Protein AF-A0A7W1P172-F1 (afdb_monomer)

Structure (mmCIF, N/CA/C/O backbone):
data_AF-A0A7W1P172-F1
#
_entry.id   AF-A0A7W1P172-F1
#
loop_
_atom_site.group_PDB
_atom_site.id
_atom_site.type_symbol
_atom_site.label_atom_id
_atom_site.label_alt_id
_atom_site.label_comp_id
_atom_site.label_asym_id
_atom_site.label_entity_id
_atom_site.label_seq_id
_atom_site.pdbx_PDB_ins_code
_atom_site.Cartn_x
_atom_site.Cartn_y
_atom_site.Cartn_z
_atom_site.occupancy
_atom_site.B_iso_or_equiv
_atom_site.auth_seq_id
_atom_site.auth_comp_id
_atom_site.auth_asym_id
_atom_site.auth_atom_id
_atom_site.pdbx_PDB_model_num
ATOM 1 N N . MET A 1 1 ? 41.276 24.182 -70.350 1.00 52.88 1 MET A N 1
ATOM 2 C CA . MET A 1 1 ? 40.157 23.605 -69.568 1.00 52.88 1 MET A CA 1
ATOM 3 C C . MET A 1 1 ? 38.927 24.469 -69.802 1.00 52.88 1 MET A C 1
ATOM 5 O O . MET A 1 1 ? 38.962 25.640 -69.462 1.00 52.88 1 MET A O 1
ATOM 9 N N . GLU A 1 2 ? 37.896 23.950 -70.474 1.00 60.78 2 GLU A N 1
ATOM 10 C CA . GLU A 1 2 ? 36.78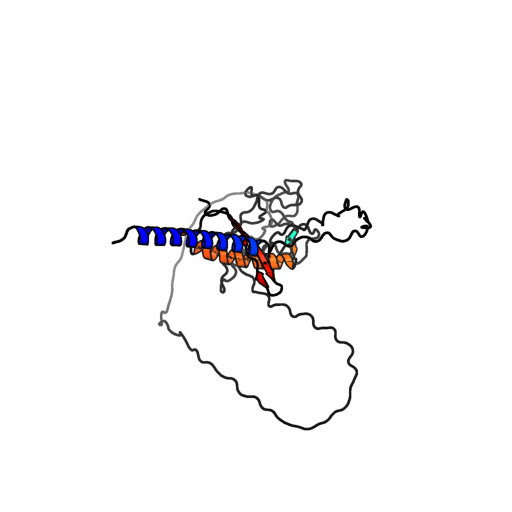3 24.777 -70.965 1.00 60.78 2 GLU A CA 1
ATOM 11 C C . GLU A 1 2 ? 35.739 25.100 -69.872 1.00 60.78 2 GLU A C 1
ATOM 13 O O . GLU A 1 2 ? 35.063 24.187 -69.379 1.00 60.78 2 GLU A O 1
ATOM 18 N N . PRO A 1 3 ? 35.530 26.386 -69.526 1.00 66.94 3 PRO A N 1
ATOM 19 C CA . PRO A 1 3 ? 34.621 26.809 -68.452 1.00 66.94 3 PRO A CA 1
ATOM 20 C C . PRO A 1 3 ? 33.146 26.477 -68.739 1.00 66.94 3 PRO A C 1
ATOM 22 O O . PRO A 1 3 ? 32.348 26.274 -67.822 1.00 66.94 3 PRO A O 1
ATOM 25 N N . ASN A 1 4 ? 32.773 26.338 -70.014 1.00 69.06 4 ASN A N 1
ATOM 26 C CA . ASN A 1 4 ? 31.403 26.028 -70.426 1.00 69.06 4 ASN A CA 1
ATOM 27 C C . ASN A 1 4 ? 30.972 24.599 -70.064 1.00 69.06 4 ASN A C 1
ATOM 29 O O . ASN A 1 4 ? 29.797 24.360 -69.781 1.00 69.06 4 ASN A O 1
ATOM 33 N N . ARG A 1 5 ? 31.908 23.641 -70.016 1.00 73.69 5 ARG A N 1
ATOM 34 C CA . ARG A 1 5 ? 31.600 22.248 -69.654 1.00 73.69 5 ARG A CA 1
ATOM 35 C C . ARG A 1 5 ? 31.329 22.104 -68.156 1.00 73.69 5 ARG A C 1
ATOM 37 O O . ARG A 1 5 ? 30.476 21.311 -67.771 1.00 73.69 5 ARG A O 1
ATOM 44 N N . GLN A 1 6 ? 32.011 22.889 -67.322 1.00 75.69 6 GLN A N 1
ATOM 45 C CA . GLN A 1 6 ? 31.779 22.914 -65.875 1.00 75.69 6 GLN A CA 1
ATOM 46 C C . GLN A 1 6 ? 30.463 23.611 -65.517 1.00 75.69 6 GLN A C 1
ATOM 48 O O . GLN A 1 6 ? 29.713 23.083 -64.703 1.00 75.69 6 GLN A O 1
ATOM 53 N N . ARG A 1 7 ? 30.117 24.715 -66.195 1.00 80.19 7 ARG A N 1
ATOM 54 C CA . ARG A 1 7 ? 28.815 25.385 -66.016 1.00 80.19 7 ARG A CA 1
ATOM 55 C C . ARG A 1 7 ? 27.640 24.474 -66.366 1.00 80.19 7 ARG A C 1
ATOM 57 O O . ARG A 1 7 ? 26.696 24.390 -65.592 1.00 80.19 7 ARG A O 1
ATOM 64 N N . LYS A 1 8 ? 27.725 23.725 -67.473 1.00 84.31 8 LYS A N 1
ATOM 65 C CA . LYS A 1 8 ? 26.701 22.732 -67.848 1.00 84.31 8 LYS A CA 1
ATOM 66 C C . LYS A 1 8 ? 26.571 21.619 -66.804 1.00 84.31 8 LYS A C 1
ATOM 68 O O . LYS A 1 8 ? 25.458 21.273 -66.436 1.00 84.31 8 LYS A O 1
ATOM 73 N N . LYS A 1 9 ? 27.688 21.090 -66.290 1.00 84.50 9 LYS A N 1
ATOM 74 C CA . LYS A 1 9 ? 27.677 20.068 -65.226 1.00 84.50 9 LYS A CA 1
ATOM 75 C C . LYS A 1 9 ? 27.075 20.588 -63.921 1.00 84.50 9 LYS A C 1
ATOM 77 O O . LYS A 1 9 ? 26.295 19.876 -63.303 1.00 84.50 9 LYS A O 1
ATOM 82 N N . LEU A 1 10 ? 27.402 21.821 -63.532 1.00 84.75 10 LEU A N 1
ATOM 83 C CA . LEU A 1 10 ? 26.834 22.459 -62.347 1.00 84.75 10 LEU A CA 1
ATOM 84 C C . LEU A 1 10 ? 25.324 22.670 -62.505 1.00 84.75 10 LEU A C 1
ATOM 86 O O . LEU A 1 10 ? 24.566 22.368 -61.592 1.00 84.75 10 LEU A O 1
ATOM 90 N N . TRP A 1 11 ? 24.879 23.108 -63.684 1.00 90.81 11 TRP A N 1
ATOM 91 C CA . TRP A 1 11 ? 23.457 23.292 -63.978 1.00 90.81 11 TRP A CA 1
ATOM 92 C C . TRP A 1 11 ? 22.686 21.964 -63.937 1.00 90.81 11 TRP A C 1
ATOM 94 O O . TRP A 1 11 ? 21.628 21.887 -63.321 1.00 90.81 11 TRP A O 1
ATOM 104 N N . TRP A 1 12 ? 23.258 20.890 -64.493 1.00 91.62 12 TRP A N 1
ATOM 105 C CA . TRP A 1 12 ? 22.703 19.535 -64.388 1.00 91.62 12 TRP A CA 1
ATOM 106 C C . TRP A 1 12 ? 22.669 19.008 -62.949 1.00 91.62 12 TRP A C 1
ATOM 108 O O . TRP A 1 12 ? 21.691 18.376 -62.562 1.00 91.62 12 TRP A O 1
ATOM 118 N N . ALA A 1 13 ? 23.697 19.286 -62.144 1.00 89.56 13 ALA A N 1
ATOM 119 C CA . ALA A 1 13 ? 23.727 18.891 -60.737 1.00 89.56 13 ALA A CA 1
ATOM 120 C C . ALA A 1 13 ? 22.651 19.619 -59.912 1.00 89.56 13 ALA A C 1
ATOM 122 O O . ALA A 1 13 ? 21.989 18.996 -59.085 1.00 89.56 13 ALA A O 1
ATOM 123 N N . ILE A 1 14 ? 22.429 20.912 -60.174 1.00 90.06 14 ILE A N 1
ATOM 124 C CA . ILE A 1 14 ? 21.356 21.690 -59.538 1.00 90.06 14 ILE A CA 1
ATOM 125 C C . ILE A 1 14 ? 19.986 21.137 -59.944 1.00 90.06 14 ILE A C 1
ATOM 127 O O . ILE A 1 14 ? 19.137 20.927 -59.082 1.00 90.06 14 ILE A O 1
ATOM 131 N N . LEU A 1 15 ? 19.786 20.839 -61.232 1.00 93.12 15 LEU A N 1
ATOM 132 C CA . LEU A 1 15 ? 18.526 20.287 -61.731 1.00 93.12 15 LEU A CA 1
ATOM 133 C C . LEU A 1 15 ? 18.224 18.906 -61.124 1.00 93.12 15 LEU A C 1
ATOM 135 O O . LEU A 1 15 ? 17.101 18.648 -60.698 1.00 93.12 15 LEU A O 1
ATOM 139 N N . ALA A 1 16 ? 19.238 18.040 -61.030 1.00 92.81 16 ALA A N 1
ATOM 140 C CA . ALA A 1 16 ? 19.116 16.722 -60.412 1.00 92.81 16 ALA A CA 1
ATOM 141 C C . ALA A 1 16 ? 18.825 16.813 -58.905 1.00 92.81 16 ALA A C 1
ATOM 143 O O . ALA A 1 16 ? 17.985 16.074 -58.396 1.00 92.81 16 ALA A O 1
ATOM 144 N N . SER A 1 17 ? 19.471 17.749 -58.200 1.00 93.50 17 SER A N 1
ATOM 145 C CA . SER A 1 17 ? 19.202 18.004 -56.781 1.00 93.50 17 SER A CA 1
ATOM 146 C C . SER A 1 17 ? 17.769 18.494 -56.557 1.00 93.50 17 SER A C 1
ATOM 148 O O . SER A 1 17 ? 17.075 17.979 -55.680 1.00 93.50 17 SER A O 1
ATOM 150 N N . LEU A 1 18 ? 17.286 19.428 -57.385 1.00 94.12 18 LEU A N 1
ATOM 151 C CA . LEU A 1 18 ? 15.916 19.938 -57.302 1.00 94.12 18 LEU A CA 1
ATOM 152 C C . LEU A 1 18 ? 14.886 18.828 -57.556 1.00 94.12 18 LEU A C 1
ATOM 154 O O . LEU A 1 18 ? 13.901 18.718 -56.827 1.00 94.12 18 LEU A O 1
ATOM 158 N N . PHE A 1 19 ? 15.141 17.970 -58.547 1.00 95.00 19 PHE A N 1
ATOM 159 C CA . PHE A 1 19 ? 14.291 16.819 -58.838 1.00 95.00 19 PHE A CA 1
ATOM 160 C C . PHE A 1 19 ? 14.240 15.830 -57.667 1.00 95.00 19 PHE A C 1
ATOM 162 O O . PHE A 1 19 ? 13.161 15.374 -57.297 1.00 95.00 19 PHE A O 1
ATOM 169 N N . LEU A 1 20 ? 15.383 15.544 -57.035 1.00 94.81 20 LEU A N 1
ATOM 170 C CA . LEU A 1 20 ? 15.440 14.656 -55.875 1.00 94.81 20 LEU A CA 1
ATOM 171 C C . LEU A 1 20 ? 14.646 15.216 -54.686 1.00 94.81 20 LEU A C 1
ATOM 173 O O . LEU A 1 20 ? 13.915 14.471 -54.040 1.00 94.81 20 LEU A O 1
ATOM 177 N N . HIS A 1 21 ? 14.729 16.524 -54.427 1.00 92.00 21 HIS A N 1
ATOM 178 C CA . HIS A 1 21 ? 13.947 17.160 -53.362 1.00 92.00 21 HIS A CA 1
ATOM 179 C C . HIS A 1 21 ? 12.441 17.107 -53.646 1.00 92.00 21 HIS A C 1
ATOM 181 O O . HIS A 1 21 ? 11.663 16.807 -52.742 1.00 92.00 21 HIS A O 1
ATOM 187 N N . LEU A 1 22 ? 12.025 17.336 -54.897 1.00 92.69 22 LEU A N 1
ATOM 188 C CA . LEU A 1 22 ? 10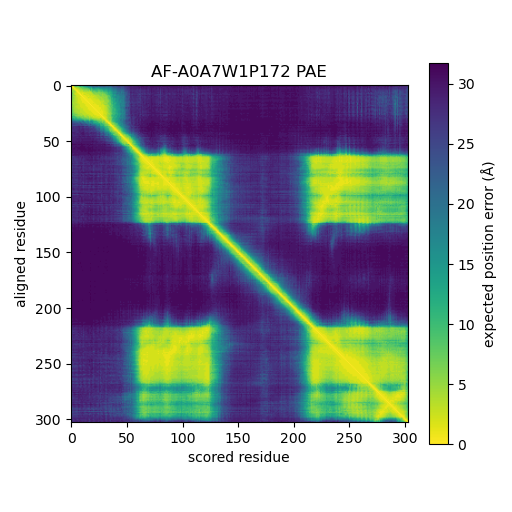.621 17.205 -55.298 1.00 92.69 22 LEU A CA 1
ATOM 189 C C . LEU A 1 22 ? 10.119 15.761 -55.177 1.00 92.69 22 LEU A C 1
ATOM 191 O O . LEU A 1 22 ? 8.996 15.550 -54.727 1.00 92.69 22 LEU A O 1
ATOM 195 N N . LEU A 1 23 ? 10.953 14.773 -55.511 1.00 92.31 23 LEU A N 1
ATOM 196 C CA . LEU A 1 23 ? 10.619 13.359 -55.352 1.00 92.31 23 LEU A CA 1
ATOM 197 C C . LEU A 1 23 ? 10.449 12.985 -53.872 1.00 92.31 23 LEU A C 1
ATOM 199 O O . LEU A 1 23 ? 9.476 12.327 -53.518 1.00 92.31 23 LEU A O 1
ATOM 203 N N . VAL A 1 24 ? 11.349 13.445 -52.997 1.00 88.88 24 VAL A N 1
ATOM 204 C CA . VAL A 1 24 ? 11.247 13.214 -51.546 1.00 88.88 24 VAL A CA 1
ATOM 205 C C . VAL A 1 24 ? 10.002 13.891 -50.969 1.00 88.88 24 VAL A C 1
ATOM 207 O O . VAL A 1 24 ? 9.268 13.259 -50.213 1.00 88.88 24 VAL A O 1
ATOM 210 N N . ALA A 1 25 ? 9.710 15.136 -51.359 1.00 86.19 25 ALA A N 1
ATOM 211 C CA . ALA A 1 25 ? 8.497 15.834 -50.937 1.00 86.19 25 ALA A CA 1
ATOM 212 C C . ALA A 1 25 ? 7.222 15.115 -51.413 1.00 86.19 25 ALA A C 1
ATOM 214 O O . ALA A 1 25 ? 6.284 14.945 -50.635 1.00 86.19 25 ALA A O 1
ATOM 215 N N . TYR A 1 26 ? 7.203 14.629 -52.657 1.00 87.38 26 TYR A N 1
ATOM 216 C CA . TYR A 1 26 ? 6.092 13.844 -53.193 1.00 87.38 26 TYR A CA 1
ATOM 217 C C . TYR A 1 26 ? 5.895 12.533 -52.424 1.00 87.38 26 TYR A C 1
ATOM 219 O O . TYR A 1 26 ? 4.771 12.220 -52.037 1.00 87.38 26 TYR A O 1
ATOM 227 N N . CYS A 1 27 ? 6.974 11.805 -52.124 1.00 84.06 27 CYS A N 1
ATOM 228 C CA . CYS A 1 27 ? 6.909 10.598 -51.302 1.00 84.06 27 CYS A CA 1
ATOM 229 C C . CYS A 1 27 ? 6.379 10.899 -49.891 1.00 84.06 27 CYS A C 1
ATOM 231 O O . CYS A 1 27 ? 5.532 10.164 -49.395 1.00 84.06 27 CYS A O 1
ATOM 233 N N . LEU A 1 28 ? 6.807 11.994 -49.255 1.00 81.12 28 LEU A N 1
ATOM 234 C CA . LEU A 1 28 ? 6.312 12.375 -47.927 1.00 81.12 28 LEU A CA 1
ATOM 235 C C . LEU A 1 28 ? 4.817 12.717 -47.925 1.00 81.12 28 LEU A C 1
ATOM 237 O O . LEU A 1 28 ? 4.135 12.388 -46.957 1.00 81.12 28 LEU A O 1
ATOM 241 N N . VAL A 1 29 ? 4.295 13.334 -48.989 1.00 77.50 29 VAL A N 1
ATOM 242 C CA . VAL A 1 29 ? 2.854 13.610 -49.131 1.00 77.50 29 VAL A CA 1
ATOM 243 C C . VAL A 1 29 ? 2.077 12.326 -49.432 1.00 77.50 29 VAL A C 1
ATOM 245 O O . VAL A 1 29 ? 1.080 12.054 -48.770 1.00 77.50 29 VAL A O 1
ATOM 248 N N . ALA A 1 30 ? 2.549 11.510 -50.377 1.00 74.31 30 ALA A N 1
ATOM 249 C CA . ALA A 1 30 ? 1.872 10.284 -50.800 1.00 74.31 30 ALA A CA 1
ATOM 250 C C . ALA A 1 30 ? 1.839 9.200 -49.706 1.00 74.31 30 ALA A C 1
ATOM 252 O O . ALA A 1 30 ? 0.866 8.455 -49.614 1.00 74.31 30 ALA A O 1
ATOM 253 N N . PHE A 1 31 ? 2.868 9.118 -48.855 1.00 63.53 31 PHE A N 1
ATOM 254 C CA . PHE A 1 31 ? 2.893 8.179 -47.729 1.00 63.53 31 PHE A CA 1
ATOM 255 C C . PHE A 1 31 ? 2.212 8.719 -46.457 1.00 63.53 31 PHE A C 1
ATOM 257 O O . PHE A 1 31 ? 1.807 7.911 -45.625 1.00 63.53 31 PHE A O 1
ATOM 264 N N . ASN A 1 32 ? 2.007 10.039 -46.308 1.00 58.31 32 ASN A N 1
ATOM 265 C CA . ASN A 1 32 ? 1.199 10.593 -45.205 1.00 58.31 32 ASN A CA 1
ATOM 266 C C . ASN A 1 32 ? -0.315 10.502 -45.451 1.00 58.31 32 ASN A C 1
ATOM 268 O O . ASN A 1 32 ? -1.081 10.438 -44.494 1.00 58.31 32 ASN A O 1
ATOM 272 N N . THR A 1 33 ? -0.776 10.470 -46.703 1.00 56.66 33 THR A N 1
ATOM 273 C CA . THR A 1 33 ? -2.212 10.327 -47.010 1.00 56.66 33 THR A CA 1
ATOM 274 C C . THR A 1 33 ? -2.721 8.888 -46.906 1.00 56.66 33 THR A C 1
ATOM 276 O O . THR A 1 33 ? -3.928 8.683 -46.829 1.00 56.66 33 THR A O 1
ATOM 279 N N . ALA A 1 34 ? -1.831 7.894 -46.834 1.00 56.12 34 ALA A N 1
ATOM 280 C CA . ALA A 1 34 ? -2.197 6.483 -46.683 1.00 56.12 34 ALA A CA 1
ATOM 281 C C . ALA A 1 34 ? -2.505 6.056 -45.229 1.00 56.12 34 ALA A C 1
ATOM 283 O O . ALA A 1 34 ? -2.932 4.924 -45.014 1.00 56.12 34 ALA A O 1
ATOM 284 N N . PHE A 1 35 ? -2.320 6.940 -44.236 1.00 54.62 35 PHE A N 1
ATOM 285 C CA . PHE A 1 35 ? -2.534 6.640 -42.808 1.00 54.62 35 PHE A CA 1
ATO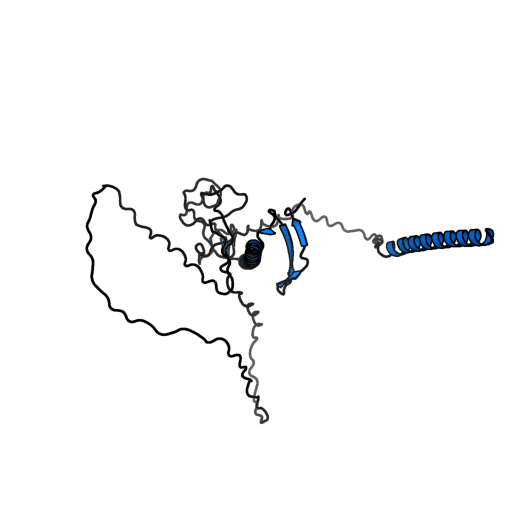M 286 C C . PHE A 1 35 ? -3.479 7.605 -42.076 1.00 54.62 35 PHE A C 1
ATOM 288 O O . PHE A 1 35 ? -3.555 7.576 -40.849 1.00 54.62 35 PHE A O 1
ATOM 295 N N . ILE A 1 36 ? -4.254 8.417 -42.800 1.00 55.38 36 ILE A N 1
ATOM 296 C CA . ILE A 1 36 ? -5.403 9.109 -42.205 1.00 55.38 36 ILE A CA 1
ATOM 297 C C . ILE A 1 36 ? -6.654 8.317 -42.594 1.00 55.38 36 ILE A C 1
ATOM 299 O O . ILE A 1 36 ? -7.016 8.328 -43.773 1.00 55.38 36 ILE A O 1
ATOM 303 N N . PRO A 1 37 ? -7.333 7.623 -41.662 1.00 53.50 37 PRO A N 1
ATOM 304 C CA . PRO A 1 37 ? -8.653 7.096 -41.955 1.00 53.50 37 PRO A CA 1
ATOM 305 C C . PRO A 1 37 ? -9.572 8.294 -42.203 1.00 53.50 37 PRO A C 1
ATOM 307 O O . PRO A 1 37 ? -9.933 9.029 -41.285 1.00 53.50 37 PRO A O 1
ATOM 310 N N . VAL A 1 38 ? -9.919 8.518 -43.469 1.00 53.25 38 VAL A N 1
ATOM 311 C CA . VAL A 1 38 ? -11.050 9.368 -43.830 1.00 53.25 38 VAL A CA 1
ATOM 312 C C . VAL A 1 38 ? -12.276 8.719 -43.198 1.00 53.25 38 VAL A C 1
ATOM 314 O O . VAL A 1 38 ? -12.690 7.633 -43.602 1.00 53.25 38 VAL A O 1
ATOM 317 N N . LEU A 1 39 ? -12.821 9.364 -42.167 1.00 52.47 39 LEU A N 1
ATOM 318 C CA . LEU A 1 39 ? -14.144 9.057 -41.640 1.00 52.47 39 LEU A CA 1
ATOM 319 C C . LEU A 1 39 ? -15.141 9.194 -42.793 1.00 52.47 39 LEU A C 1
ATOM 321 O O . LEU A 1 39 ? -15.390 10.292 -43.289 1.00 52.47 39 LEU A O 1
ATOM 325 N N . GLN A 1 40 ? -15.670 8.062 -43.246 1.00 55.69 40 GLN A N 1
ATOM 326 C CA . GLN A 1 40 ? -16.829 8.030 -44.126 1.00 55.69 40 GLN A CA 1
ATOM 327 C C . GLN A 1 40 ? -18.008 8.672 -43.375 1.00 55.69 40 GLN A C 1
ATOM 329 O O . GLN A 1 40 ? -18.207 8.346 -42.200 1.00 55.69 40 GLN A O 1
ATOM 334 N N . PRO A 1 41 ? -18.784 9.578 -43.994 1.00 53.91 41 PRO A N 1
ATOM 335 C CA . PRO A 1 41 ? -20.035 10.017 -43.397 1.00 53.91 41 PRO A CA 1
ATOM 336 C C . PRO A 1 41 ? -20.964 8.801 -43.316 1.00 53.91 41 PRO A C 1
ATOM 338 O O . PRO A 1 41 ? -21.242 8.157 -44.327 1.00 53.91 41 PRO A O 1
ATOM 341 N N . ALA A 1 42 ? -21.360 8.446 -42.095 1.00 54.66 42 ALA A N 1
ATOM 342 C CA . ALA A 1 42 ? -22.313 7.379 -41.840 1.00 54.66 42 ALA A CA 1
ATOM 343 C C . ALA A 1 42 ? -23.673 7.752 -42.445 1.00 54.66 42 ALA A C 1
ATOM 345 O O . ALA A 1 42 ? -24.115 8.891 -42.305 1.00 54.66 42 ALA A O 1
ATOM 346 N N . ASP A 1 43 ? -24.308 6.785 -43.108 1.00 53.09 43 ASP A N 1
ATOM 347 C CA . ASP A 1 43 ? -25.682 6.872 -43.596 1.00 53.09 43 ASP A CA 1
ATOM 348 C C . ASP A 1 43 ? -26.628 7.417 -42.512 1.00 53.09 43 ASP A C 1
ATOM 350 O O . ASP A 1 43 ? -26.677 6.897 -41.391 1.00 53.09 43 ASP A O 1
ATOM 354 N N . ASP A 1 44 ? -27.409 8.437 -42.879 1.00 54.94 44 ASP A N 1
ATOM 355 C CA . ASP A 1 44 ? -28.513 9.002 -42.099 1.00 54.94 44 ASP A CA 1
ATOM 356 C C . ASP A 1 44 ? -29.626 7.953 -41.911 1.00 54.94 44 ASP A C 1
ATOM 358 O O . ASP A 1 44 ? -30.650 7.938 -42.594 1.00 54.94 44 ASP A O 1
ATOM 362 N N . SER A 1 45 ? -29.441 7.052 -40.952 1.00 60.66 45 SER A N 1
ATOM 363 C CA . SER A 1 45 ? -30.556 6.356 -40.310 1.00 60.66 45 SER A CA 1
ATOM 364 C C . SER A 1 45 ? -31.022 7.233 -39.149 1.00 60.66 45 SER A C 1
ATOM 366 O O . SER A 1 45 ? -30.177 7.588 -38.324 1.00 60.66 45 SER A O 1
ATOM 368 N N . PRO A 1 46 ? -32.315 7.604 -39.028 1.00 50.03 46 PRO A N 1
ATOM 369 C CA . PRO A 1 46 ? -32.758 8.407 -37.898 1.00 50.03 46 PRO A CA 1
ATOM 370 C C . PRO A 1 46 ? -32.495 7.624 -36.612 1.00 50.03 46 PRO A C 1
ATOM 372 O O . PRO A 1 46 ? -33.163 6.634 -36.305 1.00 50.03 46 PRO A O 1
ATOM 375 N N . VAL A 1 47 ? -31.474 8.072 -35.883 1.00 58.72 47 VAL A N 1
ATOM 376 C CA . VAL A 1 47 ? -31.126 7.590 -34.555 1.00 58.72 47 VAL A CA 1
ATOM 377 C C . VAL A 1 47 ? -32.362 7.799 -33.694 1.00 58.72 47 VAL A C 1
ATOM 379 O O . VAL A 1 47 ? -32.728 8.931 -33.374 1.00 58.72 47 VAL A O 1
ATOM 382 N N . GLN A 1 48 ? -33.027 6.704 -33.327 1.00 51.81 48 GLN A N 1
ATOM 383 C CA . GLN A 1 48 ? -33.969 6.724 -32.221 1.00 51.81 48 GLN A CA 1
ATOM 384 C C . GLN A 1 48 ? -33.155 7.053 -30.971 1.00 51.81 48 GLN A C 1
ATOM 386 O O . GLN A 1 48 ? -32.550 6.181 -30.348 1.00 51.81 48 GLN A O 1
ATOM 391 N N . LEU A 1 49 ? -33.098 8.345 -30.649 1.00 51.62 49 LEU A N 1
ATOM 392 C CA . LEU A 1 49 ? -32.595 8.866 -29.391 1.00 51.62 49 LEU A CA 1
ATOM 393 C C . LEU A 1 49 ? -33.522 8.361 -28.288 1.00 51.62 49 LEU A C 1
ATOM 395 O O . LEU A 1 49 ? -34.458 9.034 -27.863 1.00 51.62 49 LEU A O 1
ATOM 399 N N . THR A 1 50 ? -33.252 7.148 -27.818 1.00 52.16 50 THR A N 1
ATOM 400 C CA . THR A 1 50 ? -33.662 6.765 -26.475 1.00 52.16 50 THR A CA 1
ATOM 401 C C . THR A 1 50 ? -32.801 7.608 -25.549 1.00 52.16 50 THR A C 1
ATOM 403 O O . THR A 1 50 ? -31.635 7.296 -25.316 1.00 52.16 50 THR A O 1
ATOM 406 N N . MET A 1 51 ? -33.350 8.732 -25.090 1.00 46.47 51 MET A N 1
ATOM 407 C CA . MET A 1 51 ? -32.777 9.506 -23.997 1.00 46.47 51 MET A CA 1
ATOM 408 C C . MET A 1 51 ? -32.859 8.635 -22.746 1.00 46.47 51 MET A C 1
ATOM 410 O O . MET A 1 51 ? -33.825 8.685 -21.991 1.00 46.47 51 MET A O 1
ATOM 414 N N . VAL A 1 52 ? -31.860 7.773 -22.568 1.00 54.56 52 VAL A N 1
ATOM 415 C CA . VAL A 1 52 ? -31.566 7.214 -21.259 1.00 54.56 52 VAL A CA 1
ATOM 416 C C . VAL A 1 52 ? -31.083 8.396 -20.442 1.00 54.56 52 VAL A C 1
ATOM 418 O O . VAL A 1 52 ? -30.027 8.965 -20.715 1.00 54.56 52 VAL A O 1
ATOM 421 N N . ASP A 1 53 ? -31.909 8.811 -19.493 1.00 46.41 53 ASP A N 1
ATOM 422 C CA . ASP A 1 53 ? -31.526 9.788 -18.497 1.00 46.41 53 ASP A CA 1
ATOM 423 C C . ASP A 1 53 ? -30.362 9.211 -17.673 1.00 46.41 53 ASP A C 1
ATOM 425 O O . ASP A 1 53 ? -30.538 8.404 -16.763 1.00 46.41 53 ASP A O 1
ATOM 429 N N . LEU A 1 54 ? -29.138 9.579 -18.056 1.00 49.22 54 LEU A N 1
ATOM 430 C CA . LEU A 1 54 ? -27.899 9.201 -17.375 1.00 49.22 54 LEU A CA 1
ATOM 431 C C . LEU A 1 54 ? -27.690 9.993 -16.070 1.00 49.22 54 LEU A C 1
ATOM 433 O O . LEU A 1 54 ? -26.658 9.816 -15.416 1.00 49.22 54 LEU A O 1
ATOM 437 N N . SER A 1 55 ? -28.638 10.852 -15.664 1.00 47.00 55 SER A N 1
ATOM 438 C CA . SER A 1 55 ? -28.529 11.648 -14.431 1.00 47.00 55 SER A CA 1
ATOM 439 C C . SER A 1 55 ? -28.572 10.812 -13.148 1.00 47.00 55 SER A C 1
ATOM 441 O O . SER A 1 55 ? -28.207 11.304 -12.082 1.00 47.00 55 SER A O 1
ATOM 443 N N . ALA A 1 56 ? -28.891 9.522 -13.252 1.00 52.91 56 ALA A N 1
ATOM 444 C CA . ALA A 1 56 ? -28.674 8.549 -12.195 1.00 52.91 56 ALA A CA 1
ATOM 445 C C . ALA A 1 56 ? -27.699 7.462 -12.658 1.00 52.91 56 ALA A C 1
ATOM 447 O O . ALA A 1 56 ? -28.035 6.282 -12.681 1.00 52.91 56 ALA A O 1
ATOM 448 N N . THR A 1 57 ? -26.461 7.829 -13.004 1.00 51.12 57 THR A N 1
ATOM 449 C CA . THR A 1 57 ? -25.383 6.850 -12.822 1.00 51.12 57 THR A CA 1
ATOM 450 C C . THR A 1 57 ? -25.282 6.658 -11.307 1.00 51.12 57 THR A C 1
ATOM 452 O O . THR A 1 57 ? -24.908 7.620 -10.632 1.00 51.12 57 THR A O 1
ATOM 455 N N . PRO A 1 58 ? -25.657 5.502 -10.720 1.00 50.31 58 PRO A N 1
ATOM 456 C CA . PRO A 1 58 ? -25.355 5.278 -9.317 1.00 50.31 58 PRO A CA 1
ATOM 457 C C . PRO A 1 58 ? -23.843 5.424 -9.194 1.00 50.31 58 PRO A C 1
ATOM 459 O O . PRO A 1 58 ? -23.103 4.711 -9.877 1.00 50.31 58 PRO A O 1
ATOM 462 N N . THR A 1 59 ? -23.380 6.390 -8.394 1.00 48.47 59 THR A N 1
ATOM 463 C CA . THR A 1 59 ? -21.969 6.496 -8.024 1.00 48.47 59 THR A CA 1
ATOM 464 C C . THR A 1 59 ? -21.516 5.080 -7.683 1.00 48.47 59 THR A C 1
ATOM 466 O O . THR A 1 59 ? -22.129 4.481 -6.791 1.00 48.47 59 THR A O 1
ATOM 469 N N . PRO A 1 60 ? -20.545 4.485 -8.409 1.00 53.50 60 PRO A N 1
ATOM 470 C CA . PRO A 1 60 ? -20.092 3.146 -8.076 1.00 53.50 60 PRO A CA 1
ATOM 471 C C . PRO A 1 60 ? -19.742 3.160 -6.587 1.00 53.50 60 PRO A C 1
ATOM 473 O O . PRO A 1 60 ? -19.096 4.121 -6.148 1.00 53.50 60 PRO A O 1
ATOM 476 N N . PRO A 1 61 ? -20.220 2.179 -5.797 1.00 57.31 61 PRO A N 1
ATOM 477 C CA . PRO A 1 61 ? -20.019 2.193 -4.357 1.00 57.31 61 PRO A CA 1
ATOM 478 C C . PRO A 1 61 ? -18.535 2.421 -4.090 1.00 57.31 61 PRO A C 1
ATOM 480 O O . PRO A 1 61 ? -17.689 1.782 -4.728 1.00 57.31 61 PRO A O 1
ATOM 483 N N . ALA A 1 62 ? -18.229 3.391 -3.222 1.00 65.31 62 ALA A N 1
ATOM 484 C CA . ALA A 1 62 ? -16.859 3.738 -2.883 1.00 65.31 62 ALA A CA 1
ATOM 485 C C . ALA A 1 62 ? -16.133 2.446 -2.500 1.00 65.31 62 ALA A C 1
ATOM 487 O O . ALA A 1 62 ? -16.503 1.782 -1.531 1.00 65.31 62 ALA A O 1
ATOM 488 N N . ARG A 1 63 ? -15.159 2.036 -3.323 1.00 74.19 63 ARG A N 1
ATOM 489 C CA . ARG A 1 63 ? -14.423 0.798 -3.070 1.00 74.19 63 ARG A CA 1
ATOM 490 C C . ARG A 1 63 ? -13.700 0.963 -1.734 1.00 74.19 63 ARG A C 1
ATOM 492 O O . ARG A 1 63 ? -13.073 2.013 -1.546 1.00 74.19 63 ARG A O 1
ATOM 499 N N . PRO A 1 64 ? -13.772 -0.025 -0.828 1.00 82.56 64 PRO A N 1
ATOM 500 C CA . PRO A 1 64 ? -13.089 0.088 0.444 1.00 82.56 64 PRO A CA 1
ATOM 501 C C . PRO A 1 64 ? -11.598 0.304 0.189 1.00 82.56 64 PRO A C 1
ATOM 503 O O . PRO A 1 64 ? -11.001 -0.276 -0.726 1.00 82.56 64 PRO A O 1
ATOM 506 N N . ARG A 1 65 ? -10.993 1.197 0.970 1.00 90.12 65 ARG A N 1
ATOM 507 C CA . ARG A 1 65 ? -9.561 1.465 0.857 1.00 90.12 65 ARG A CA 1
ATOM 508 C C . ARG A 1 65 ? -8.797 0.217 1.299 1.00 90.12 65 ARG A C 1
ATOM 510 O O . ARG A 1 65 ? -9.182 -0.435 2.267 1.00 90.12 65 ARG A O 1
ATOM 517 N N . TYR A 1 66 ? -7.710 -0.091 0.597 1.00 92.75 66 TYR A N 1
ATOM 518 C CA . TYR A 1 66 ? -6.790 -1.135 1.031 1.00 92.75 66 TYR A CA 1
ATOM 519 C C . TYR A 1 66 ? -5.930 -0.640 2.195 1.00 92.75 66 TYR A C 1
ATOM 521 O O . TYR A 1 66 ? -5.325 0.429 2.085 1.00 92.75 66 TYR A O 1
ATOM 529 N N . LEU A 1 67 ? -5.847 -1.428 3.262 1.00 92.62 67 LEU A N 1
ATOM 530 C CA . LEU A 1 67 ? -4.890 -1.244 4.345 1.00 92.62 67 LEU A CA 1
ATOM 531 C C . LEU A 1 67 ? -4.270 -2.598 4.685 1.00 92.62 67 LEU A C 1
ATOM 533 O O . LEU A 1 67 ? -4.983 -3.587 4.780 1.00 92.62 67 LEU A O 1
ATOM 537 N N . GLU A 1 68 ? -2.950 -2.652 4.839 1.00 92.94 68 GLU A N 1
ATOM 538 C CA . GLU A 1 68 ? -2.269 -3.890 5.217 1.00 92.94 68 GLU A CA 1
ATOM 539 C C . GLU A 1 68 ? -2.473 -4.186 6.707 1.00 92.94 68 GLU A C 1
ATOM 541 O O . GLU A 1 68 ? -2.272 -3.314 7.554 1.00 92.94 68 GLU A O 1
ATOM 546 N N . THR A 1 69 ? -2.820 -5.433 7.015 1.00 93.38 69 THR A N 1
ATOM 547 C CA . THR A 1 69 ? -2.881 -5.957 8.381 1.00 93.38 69 THR A CA 1
ATOM 548 C C . THR A 1 69 ? -1.616 -6.763 8.657 1.00 93.38 69 THR A C 1
ATOM 550 O O . THR A 1 69 ? -1.353 -7.760 7.976 1.00 93.38 69 THR A O 1
ATOM 553 N N . ASP A 1 70 ? -0.837 -6.344 9.658 1.00 90.62 70 ASP A N 1
ATOM 554 C CA . ASP A 1 70 ? 0.307 -7.119 10.143 1.00 90.62 70 ASP A CA 1
ATOM 555 C C . ASP A 1 70 ? -0.151 -8.411 10.832 1.00 90.62 70 ASP A C 1
ATOM 557 O O . ASP A 1 70 ? -1.178 -8.445 11.512 1.00 90.62 70 ASP A O 1
ATOM 561 N N . SER A 1 71 ? 0.662 -9.459 10.698 1.00 88.62 71 SER A N 1
ATOM 562 C CA . SER A 1 71 ? 0.434 -10.780 11.297 1.00 88.62 71 SER A CA 1
ATOM 563 C C . SER A 1 71 ? 0.132 -10.754 12.803 1.00 88.62 71 SER A C 1
ATOM 565 O O . SER A 1 71 ? -0.663 -11.554 13.282 1.00 88.62 71 SER A O 1
ATOM 567 N N . SER A 1 72 ? 0.714 -9.818 13.560 1.00 89.44 72 SER A N 1
ATOM 568 C CA . SER A 1 72 ? 0.489 -9.678 15.006 1.00 89.44 72 SER A CA 1
ATOM 569 C C . SER A 1 72 ? -0.892 -9.121 15.369 1.00 89.44 72 SER A C 1
ATOM 571 O O . SER A 1 72 ? -1.309 -9.215 16.523 1.00 89.44 72 SER A O 1
ATOM 573 N N . LYS A 1 73 ? -1.599 -8.535 14.398 1.00 93.00 73 LYS A N 1
ATOM 574 C CA . LYS A 1 73 ? -2.934 -7.936 14.541 1.00 93.00 73 LYS A CA 1
ATOM 575 C C . LYS A 1 73 ? -3.999 -8.723 13.776 1.00 93.00 73 LYS A C 1
ATOM 577 O O . LYS A 1 73 ? -5.154 -8.296 13.718 1.00 93.00 73 LYS A O 1
ATOM 582 N N . GLU A 1 74 ? -3.608 -9.841 13.168 1.00 94.31 74 GLU A N 1
ATOM 583 C CA . GLU A 1 74 ? -4.524 -10.729 12.477 1.00 94.31 74 GLU A CA 1
ATOM 584 C C . GLU A 1 74 ? -5.477 -11.388 13.474 1.00 94.31 74 GLU A C 1
ATOM 586 O O . GLU A 1 74 ? -5.112 -11.806 14.573 1.00 94.31 74 GLU A O 1
ATOM 591 N N . THR A 1 75 ? -6.733 -11.474 13.066 1.00 94.38 75 THR A N 1
ATOM 592 C CA . THR A 1 75 ? -7.811 -12.090 13.832 1.00 94.38 75 THR A CA 1
ATOM 593 C C . THR A 1 75 ? -8.407 -13.227 13.017 1.00 94.38 75 THR A C 1
ATOM 595 O O . THR A 1 75 ? -8.519 -13.141 11.797 1.00 94.38 75 THR A O 1
ATOM 598 N N . ALA A 1 76 ? -8.784 -14.322 13.677 1.00 93.56 76 ALA A N 1
ATOM 599 C CA . ALA A 1 76 ? -9.423 -15.440 12.984 1.00 93.56 76 ALA A CA 1
ATOM 600 C C . ALA A 1 76 ? -10.821 -15.052 12.469 1.00 93.56 76 ALA A C 1
ATOM 602 O O . ALA A 1 76 ? -11.229 -15.444 11.374 1.00 93.56 76 ALA A O 1
ATOM 603 N N . GLU A 1 77 ? -11.544 -14.254 13.253 1.00 93.50 77 GLU A N 1
ATOM 604 C CA . GLU A 1 77 ? -12.887 -13.792 12.924 1.00 93.50 77 GLU A CA 1
ATOM 605 C C . GLU A 1 77 ? -12.842 -12.523 12.060 1.00 93.50 77 GLU A C 1
ATOM 607 O O . GLU A 1 77 ? -12.040 -11.627 12.324 1.00 93.50 77 GLU A O 1
ATOM 612 N N . PRO A 1 78 ? -13.695 -12.408 11.028 1.00 93.00 78 PRO A N 1
ATOM 613 C CA . PRO A 1 78 ? -13.816 -11.172 10.269 1.00 93.00 78 PRO A CA 1
ATOM 614 C C . PRO A 1 78 ? -14.480 -10.072 11.114 1.00 93.00 78 PRO A C 1
ATOM 616 O O . PRO A 1 78 ? -15.365 -10.369 11.925 1.00 93.00 78 PRO A O 1
ATOM 619 N N . PRO A 1 79 ? -14.130 -8.792 10.895 1.00 94.06 79 PRO A N 1
ATOM 620 C CA . PRO A 1 79 ? -14.785 -7.692 11.586 1.00 94.06 79 PRO A CA 1
ATOM 621 C C . PRO A 1 79 ? -16.258 -7.586 11.181 1.00 94.06 79 PRO A C 1
ATOM 623 O O . PRO A 1 79 ? -16.663 -7.942 10.068 1.00 94.06 79 PRO A O 1
ATOM 626 N N . LYS A 1 80 ? -17.073 -7.063 12.101 1.00 90.75 80 LYS A N 1
ATOM 627 C CA . LYS A 1 80 ? -18.506 -6.832 11.862 1.00 90.75 80 LYS A CA 1
ATOM 628 C C . LYS A 1 80 ? -18.724 -5.745 10.813 1.00 90.75 80 LYS A C 1
ATOM 630 O O . LYS A 1 80 ? -19.613 -5.867 9.972 1.00 90.75 80 LYS A O 1
ATOM 635 N N . GLU A 1 81 ? -17.895 -4.709 10.857 1.00 87.00 81 GLU A N 1
ATOM 636 C CA . GLU A 1 81 ? -17.889 -3.617 9.892 1.00 87.00 81 GLU A CA 1
ATOM 637 C C . GLU A 1 81 ? -16.799 -3.852 8.841 1.00 87.00 81 GLU A C 1
ATOM 639 O O . GLU A 1 81 ? -15.697 -4.297 9.147 1.00 87.00 81 GLU A O 1
ATOM 644 N N . LYS A 1 82 ? -17.109 -3.583 7.569 1.00 88.75 82 LYS A N 1
ATOM 645 C CA . LYS A 1 82 ? -16.193 -3.810 6.437 1.00 88.75 82 LYS A CA 1
ATOM 646 C C . LYS A 1 82 ? -15.646 -2.487 5.916 1.00 88.75 82 LYS A C 1
ATOM 648 O O . LYS A 1 82 ? -15.866 -2.128 4.761 1.00 88.75 82 LYS A O 1
ATOM 653 N N . THR A 1 83 ? -14.978 -1.749 6.794 1.00 88.75 83 THR A N 1
ATOM 654 C CA . THR A 1 83 ? -14.487 -0.397 6.499 1.00 88.75 83 THR A CA 1
ATOM 655 C C . THR A 1 83 ? -13.289 -0.426 5.546 1.00 88.75 83 THR A C 1
ATOM 657 O O . THR A 1 83 ? -13.208 0.394 4.629 1.00 88.75 83 THR A O 1
ATOM 660 N N . PHE A 1 84 ? -12.388 -1.400 5.716 1.00 93.38 84 PHE A N 1
ATOM 661 C CA . PHE A 1 84 ? -11.182 -1.558 4.899 1.00 93.38 84 PHE A CA 1
ATOM 662 C C . PHE A 1 84 ? -11.065 -2.958 4.291 1.00 93.38 84 PHE A C 1
ATOM 664 O O . PHE A 1 84 ? -11.498 -3.950 4.875 1.00 93.38 84 PHE A O 1
ATOM 671 N N . GLU A 1 85 ? -10.434 -3.045 3.120 1.00 94.62 85 GLU A N 1
ATOM 672 C CA . GLU A 1 85 ? -9.965 -4.313 2.549 1.00 94.62 85 GLU A CA 1
ATOM 673 C C . GLU A 1 85 ? -8.510 -4.555 2.954 1.00 94.62 85 GLU A C 1
ATOM 675 O O . GLU A 1 85 ? -7.701 -3.631 2.922 1.00 94.62 85 GLU A O 1
ATOM 680 N N . SER A 1 86 ? -8.150 -5.800 3.260 1.00 95.19 86 SER A N 1
ATOM 681 C CA . SER A 1 86 ? -6.793 -6.167 3.677 1.00 95.19 86 SER A CA 1
ATOM 682 C C . SER A 1 86 ? -6.384 -7.563 3.189 1.00 95.19 86 SER A C 1
ATOM 684 O O . SER A 1 86 ? -7.172 -8.304 2.590 1.00 95.19 86 SER A O 1
ATOM 686 N N . ASN A 1 87 ? -5.116 -7.912 3.406 1.00 95.12 87 ASN A N 1
ATOM 687 C CA . ASN A 1 87 ? -4.566 -9.260 3.269 1.00 95.12 87 ASN A CA 1
ATOM 688 C C . ASN A 1 87 ? -5.083 -10.231 4.343 1.00 95.12 87 ASN A C 1
ATOM 690 O O . ASN A 1 87 ? -5.224 -11.422 4.055 1.00 95.12 87 ASN A O 1
ATOM 694 N N . ALA A 1 88 ? -5.386 -9.726 5.538 1.00 95.25 88 ALA A N 1
ATOM 695 C CA . ALA A 1 88 ? -5.825 -10.501 6.693 1.00 95.25 88 ALA A CA 1
ATOM 696 C C . ALA A 1 88 ? -6.964 -9.782 7.431 1.00 95.25 88 ALA A C 1
ATOM 698 O O . ALA A 1 88 ? -7.166 -8.583 7.251 1.00 95.25 88 ALA A O 1
ATOM 699 N N . ASN A 1 89 ? -7.734 -10.522 8.231 1.00 96.94 89 ASN A N 1
ATOM 700 C CA . ASN A 1 89 ? -8.801 -9.925 9.029 1.00 96.94 89 ASN A CA 1
ATOM 701 C C . ASN A 1 89 ? -8.185 -9.193 10.224 1.00 96.94 89 ASN A C 1
ATOM 703 O O . ASN A 1 89 ? -7.303 -9.737 10.887 1.00 96.94 89 ASN A O 1
ATOM 707 N N . SER A 1 90 ? -8.695 -8.015 10.558 1.00 96.00 90 SER A N 1
ATOM 708 C CA . SER A 1 90 ? -8.397 -7.339 11.823 1.00 96.00 90 SER A CA 1
ATOM 709 C C . SER A 1 90 ? -9.639 -6.684 12.395 1.00 96.00 90 SER A C 1
ATOM 711 O O . SER A 1 90 ? -10.519 -6.247 11.653 1.00 96.00 90 SER A O 1
ATOM 713 N N . ILE A 1 91 ? -9.668 -6.593 13.721 1.00 95.69 91 ILE A N 1
ATOM 714 C CA . ILE A 1 91 ? -10.709 -5.905 14.480 1.00 95.69 91 ILE A CA 1
ATOM 715 C C . ILE A 1 91 ? -10.155 -4.564 14.953 1.00 95.69 91 ILE A C 1
ATOM 717 O O . ILE A 1 91 ? -9.015 -4.489 15.418 1.00 95.69 91 ILE A O 1
ATOM 721 N N . ALA A 1 92 ? -10.965 -3.512 14.862 1.00 94.62 92 ALA A N 1
ATOM 722 C CA . ALA A 1 92 ? -10.573 -2.188 15.307 1.00 94.62 92 ALA A CA 1
ATOM 723 C C . ALA A 1 92 ? -10.281 -2.152 16.815 1.00 94.62 92 ALA A C 1
ATOM 725 O O . ALA A 1 92 ? -11.075 -2.591 17.658 1.00 94.62 92 ALA A O 1
ATOM 726 N N . ALA A 1 93 ? -9.133 -1.579 17.158 1.00 95.44 93 ALA A N 1
ATOM 727 C CA . ALA A 1 93 ? -8.708 -1.368 18.532 1.00 95.44 93 ALA A CA 1
ATOM 728 C C . ALA A 1 93 ? -7.727 -0.200 18.603 1.00 95.44 93 ALA A C 1
ATOM 730 O O . ALA A 1 93 ? -7.033 0.102 17.635 1.00 95.44 93 ALA A O 1
ATOM 731 N N . SER A 1 94 ? -7.667 0.459 19.755 1.00 95.88 94 SER A N 1
ATOM 732 C CA . SER A 1 94 ? -6.780 1.588 20.004 1.00 95.88 94 SER A CA 1
ATOM 733 C C . SER A 1 94 ? -5.937 1.367 21.259 1.00 95.88 94 SER A C 1
ATOM 735 O O . SER A 1 94 ? -6.412 0.859 22.282 1.00 95.88 94 SER A O 1
ATOM 737 N N . LYS A 1 95 ? -4.667 1.789 21.191 1.00 93.75 95 LYS A N 1
ATOM 738 C CA . LYS A 1 95 ? -3.767 1.811 22.353 1.00 93.75 95 LYS A CA 1
ATOM 739 C C . LYS A 1 95 ? -4.158 2.911 23.342 1.00 93.75 95 LYS A C 1
ATOM 741 O O . LYS A 1 95 ? -4.006 2.734 24.550 1.00 93.75 95 LYS A O 1
ATOM 746 N N . VAL A 1 96 ? -4.678 4.034 22.849 1.00 94.38 96 VAL A N 1
ATOM 747 C CA . VAL A 1 96 ? -4.981 5.247 23.626 1.00 94.38 96 VAL A CA 1
ATOM 748 C C . VAL A 1 96 ? -6.499 5.468 23.725 1.00 94.38 96 VAL A C 1
ATOM 750 O O . VAL A 1 96 ? -7.267 4.778 23.060 1.00 94.38 96 VAL A O 1
ATOM 753 N N . PRO A 1 97 ? -6.992 6.353 24.609 1.00 95.31 97 PRO A N 1
ATOM 754 C CA . PRO A 1 97 ? -8.411 6.689 24.621 1.00 95.31 97 PRO A CA 1
ATOM 755 C C . PRO A 1 97 ? -8.870 7.292 23.285 1.00 95.31 97 PRO A C 1
ATOM 757 O O . PRO A 1 97 ? -8.101 7.981 22.609 1.00 95.31 97 PRO A O 1
ATOM 760 N N . ALA A 1 98 ? -10.147 7.091 22.960 1.00 94.81 98 ALA A N 1
ATOM 761 C CA . ALA A 1 98 ? -10.817 7.817 21.888 1.00 94.81 98 ALA A CA 1
ATOM 762 C C . ALA A 1 98 ? -10.639 9.335 22.081 1.00 94.81 98 ALA A C 1
ATOM 764 O O . ALA A 1 98 ? -10.758 9.851 23.195 1.00 94.81 98 ALA A O 1
ATOM 765 N N . SER A 1 99 ? -10.314 10.036 20.999 1.00 93.75 99 SER A N 1
ATOM 766 C CA . SER A 1 99 ? -9.949 11.460 21.014 1.00 93.75 99 SER A CA 1
ATOM 767 C C . SER A 1 99 ? -10.519 12.254 19.836 1.00 93.75 99 SER A C 1
ATOM 769 O O . SER A 1 99 ? -10.257 13.449 19.725 1.00 93.75 99 SER A O 1
ATOM 771 N N . GLY A 1 100 ? -11.303 11.614 18.967 1.00 92.31 100 GLY A N 1
ATOM 772 C CA . GLY A 1 100 ? -12.021 12.254 17.870 1.00 92.31 100 GLY A CA 1
ATOM 773 C C . GLY A 1 100 ? -13.287 11.487 17.500 1.00 92.31 100 GLY A C 1
ATOM 774 O O . GLY A 1 100 ? -13.632 10.501 18.146 1.00 92.31 100 GLY A O 1
ATOM 775 N N . ASP A 1 101 ? -13.958 11.930 16.439 1.00 91.00 101 ASP A N 1
ATOM 776 C CA . ASP A 1 101 ? -15.263 11.386 16.031 1.00 91.00 101 ASP A CA 1
ATOM 777 C C . ASP A 1 101 ? -15.168 10.369 14.880 1.00 91.00 101 ASP A C 1
ATOM 779 O O . ASP A 1 101 ? -16.116 9.631 14.608 1.00 91.00 101 ASP A O 1
ATOM 783 N N . ALA A 1 102 ? -14.021 10.305 14.196 1.00 89.62 102 ALA A N 1
ATOM 784 C CA . ALA A 1 102 ? -13.819 9.398 13.070 1.00 89.62 102 ALA A CA 1
ATOM 785 C C . ALA A 1 102 ? -13.801 7.930 13.535 1.00 89.62 102 ALA A C 1
ATOM 787 O O . ALA A 1 102 ? -13.170 7.651 14.553 1.00 89.62 102 ALA A O 1
ATOM 788 N N . PRO A 1 103 ? -14.387 6.976 12.782 1.00 88.69 103 PRO A N 1
ATOM 789 C CA . PRO A 1 103 ? -14.417 5.546 13.118 1.00 88.69 103 PRO A CA 1
ATOM 790 C C . PRO A 1 103 ? -13.055 4.873 12.857 1.00 88.69 103 PRO A C 1
ATOM 792 O O . PRO A 1 103 ? -12.927 3.906 12.111 1.00 88.69 103 PRO A O 1
ATOM 795 N N . LEU A 1 104 ? -12.001 5.451 13.422 1.00 93.00 104 LEU A N 1
ATOM 796 C CA . LEU A 1 104 ? -10.616 5.018 13.345 1.00 93.00 104 LEU A CA 1
ATOM 797 C C . LEU A 1 104 ? -10.078 4.813 14.763 1.00 93.00 104 LEU A C 1
ATOM 799 O O . LEU A 1 104 ? -10.616 5.383 15.719 1.00 93.00 104 LEU A O 1
ATOM 803 N N . PRO A 1 105 ? -9.016 4.016 14.936 1.00 94.75 105 PRO A N 1
ATOM 804 C CA . PRO A 1 105 ? -8.312 3.967 16.202 1.00 94.75 105 PRO A CA 1
ATOM 805 C C . PRO A 1 105 ? -7.686 5.325 16.503 1.00 94.75 105 PRO A C 1
ATOM 807 O O . PRO A 1 105 ? -7.054 5.931 15.638 1.00 94.75 105 PRO A O 1
ATOM 810 N N . SER A 1 106 ? -7.820 5.795 17.742 1.00 95.44 106 SER A N 1
ATOM 811 C CA . SER A 1 106 ? -6.939 6.861 18.207 1.00 95.44 106 SER A CA 1
ATOM 812 C C . SER A 1 106 ? -5.508 6.343 18.279 1.00 95.44 106 SER A C 1
ATOM 814 O O . SER A 1 106 ? -5.262 5.199 18.672 1.00 95.44 106 SER A O 1
ATOM 816 N N . GLN A 1 107 ? -4.556 7.172 17.882 1.00 94.88 107 GLN A N 1
ATOM 817 C CA . GLN A 1 107 ? -3.163 6.781 17.765 1.00 94.88 107 GLN A CA 1
ATOM 818 C C . GLN A 1 107 ? -2.251 7.998 17.924 1.00 94.88 107 GLN A C 1
ATOM 820 O O . GLN A 1 107 ? -2.494 9.061 17.347 1.00 94.88 107 GLN A O 1
ATOM 825 N N . GLU A 1 108 ? -1.184 7.835 18.697 1.00 94.31 108 GLU A N 1
ATOM 826 C CA . GLU A 1 108 ? -0.075 8.787 18.734 1.00 94.31 108 GLU A CA 1
ATOM 827 C C . GLU A 1 108 ? 0.908 8.471 17.604 1.00 94.31 108 GLU A C 1
ATOM 829 O O . GLU A 1 108 ? 1.066 7.316 17.219 1.00 94.31 108 GLU A O 1
ATOM 834 N N . GLY A 1 109 ? 1.570 9.485 17.053 1.00 93.81 109 GLY A N 1
ATOM 835 C CA . GLY A 1 109 ? 2.491 9.282 15.942 1.00 93.81 109 GLY A CA 1
ATOM 836 C C . GLY A 1 109 ? 2.853 10.577 15.233 1.00 93.81 109 GLY A C 1
ATOM 837 O O . GLY A 1 109 ? 2.645 11.673 15.763 1.00 93.81 109 GLY A O 1
ATOM 838 N N . MET A 1 110 ? 3.367 10.441 14.015 1.00 93.69 110 MET A N 1
ATOM 839 C CA . MET A 1 110 ? 3.727 11.567 13.156 1.00 93.69 110 MET A CA 1
ATOM 840 C C . MET A 1 110 ? 2.551 11.973 12.269 1.00 93.69 110 MET A C 1
ATOM 842 O O . MET A 1 110 ? 1.805 11.128 11.778 1.00 93.69 110 MET A O 1
ATOM 846 N N . GLU A 1 111 ? 2.379 13.270 12.030 1.00 93.81 111 GLU A N 1
ATOM 847 C CA . GLU A 1 111 ? 1.391 13.744 11.061 1.00 93.81 111 GLU A CA 1
ATOM 848 C C . GLU A 1 111 ? 1.906 13.471 9.639 1.00 93.81 111 GLU A C 1
ATOM 850 O O . GLU A 1 111 ? 2.945 13.986 9.219 1.00 93.81 111 GLU A O 1
ATOM 855 N N . ARG A 1 112 ? 1.214 12.585 8.917 1.00 88.56 112 ARG A N 1
ATOM 856 C CA . ARG A 1 112 ? 1.608 12.086 7.593 1.00 88.56 112 ARG A CA 1
ATOM 857 C C . ARG A 1 112 ? 0.372 11.996 6.682 1.00 88.56 112 ARG A C 1
ATOM 859 O O . ARG A 1 112 ? -0.738 11.820 7.177 1.00 88.56 112 ARG A O 1
ATOM 866 N N . PRO A 1 113 ? 0.542 12.091 5.350 1.00 85.44 113 PRO A N 1
ATOM 867 C CA . PRO A 1 113 ? -0.563 11.938 4.398 1.00 85.44 113 PRO A CA 1
ATOM 868 C C . PRO A 1 113 ? -1.004 10.476 4.199 1.00 85.44 113 PRO A C 1
ATOM 870 O O . PRO A 1 113 ? -2.079 10.229 3.652 1.00 85.44 113 PRO A O 1
ATOM 873 N N . PHE A 1 114 ? -0.170 9.513 4.601 1.00 85.62 114 PHE A N 1
ATOM 874 C CA . PHE A 1 114 ? -0.470 8.082 4.559 1.00 85.62 114 PHE A CA 1
ATOM 875 C C . PHE A 1 114 ? -0.992 7.605 5.913 1.00 85.62 114 PHE A C 1
ATOM 877 O O . PHE A 1 114 ? -0.777 8.261 6.925 1.00 85.62 114 PHE A O 1
ATOM 884 N N . LEU A 1 115 ? -1.705 6.480 5.908 1.00 90.50 115 LEU A N 1
ATOM 885 C CA . LEU A 1 115 ? -2.294 5.889 7.103 1.00 90.50 115 LEU A CA 1
ATOM 886 C C . LEU A 1 115 ? -1.495 4.645 7.493 1.00 90.50 115 LEU A C 1
ATOM 888 O O . LEU A 1 115 ? -1.723 3.583 6.920 1.00 90.50 115 LEU A O 1
ATOM 892 N N . ASP A 1 116 ? -0.612 4.773 8.479 1.00 92.94 116 ASP A N 1
ATOM 893 C CA . ASP A 1 116 ? 0.175 3.659 9.013 1.00 92.94 116 ASP A CA 1
ATOM 894 C C . ASP A 1 116 ? -0.155 3.409 10.493 1.00 92.94 116 ASP A C 1
ATOM 896 O O . ASP A 1 116 ? -0.163 4.324 11.320 1.00 92.94 116 ASP A O 1
ATOM 900 N N . MET A 1 117 ? -0.460 2.151 10.829 1.00 93.56 117 MET A N 1
ATOM 901 C CA . MET A 1 117 ? -0.910 1.724 12.171 1.00 93.56 117 MET A CA 1
ATOM 902 C C . MET A 1 117 ? 0.235 1.275 13.088 1.00 93.56 117 MET A C 1
ATOM 904 O O . MET A 1 117 ? 0.015 0.732 14.174 1.00 93.56 117 MET A O 1
ATOM 908 N N . GLU A 1 118 ? 1.465 1.340 12.596 1.00 90.62 118 GLU A N 1
ATOM 909 C CA . GLU A 1 118 ? 2.622 0.728 13.231 1.00 90.62 118 GLU A CA 1
ATOM 910 C C . GLU A 1 118 ? 3.918 1.360 12.747 1.00 90.62 118 GLU A C 1
ATOM 912 O O . GLU A 1 118 ? 3.988 1.900 11.643 1.00 90.62 118 GLU A O 1
ATOM 917 N N . THR A 1 119 ? 4.938 1.246 13.592 1.00 91.38 119 THR A N 1
ATOM 918 C CA . THR A 1 119 ? 6.311 1.620 13.272 1.00 91.38 119 THR A CA 1
ATOM 919 C C . THR A 1 119 ? 7.135 0.351 13.132 1.00 91.38 119 THR A C 1
ATOM 921 O O . THR A 1 119 ? 7.124 -0.467 14.050 1.00 91.38 119 THR A O 1
ATOM 924 N N . HIS A 1 120 ? 7.853 0.205 12.021 1.00 88.31 120 HIS A N 1
ATOM 925 C CA . HIS A 1 120 ? 8.810 -0.881 11.795 1.00 88.31 120 HIS A CA 1
ATOM 926 C C . HIS A 1 120 ? 9.962 -0.389 10.925 1.00 88.31 120 HIS A C 1
ATOM 928 O O . HIS A 1 120 ? 9.751 0.391 9.994 1.00 88.31 120 HIS A O 1
ATOM 934 N N . ASP A 1 121 ? 11.161 -0.903 11.179 1.00 88.56 121 ASP A N 1
ATOM 935 C CA . ASP A 1 121 ? 12.283 -0.760 10.254 1.00 88.56 121 ASP A CA 1
ATOM 936 C C . ASP A 1 121 ? 12.107 -1.681 9.042 1.00 88.56 121 ASP A C 1
ATOM 938 O O . ASP A 1 121 ? 11.473 -2.738 9.118 1.00 88.56 121 ASP A O 1
ATOM 942 N N . SER A 1 122 ? 12.693 -1.303 7.901 1.00 87.44 122 SER A N 1
ATOM 943 C CA . SER A 1 122 ? 12.653 -2.171 6.724 1.00 87.44 122 SER A CA 1
ATOM 944 C C . SER A 1 122 ? 13.489 -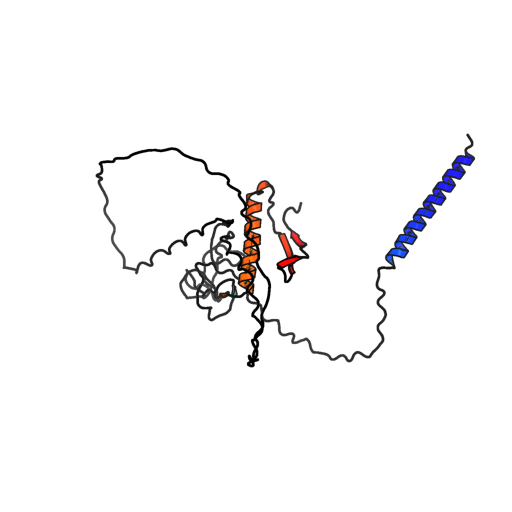3.433 6.935 1.00 87.44 122 SER A C 1
ATOM 946 O O . SER A 1 122 ? 14.671 -3.336 7.279 1.00 87.44 122 SER A O 1
ATOM 948 N N . SER A 1 123 ? 12.938 -4.598 6.603 1.00 86.81 123 SER A N 1
ATOM 949 C CA . SER A 1 123 ? 13.660 -5.870 6.594 1.00 86.81 123 SER A CA 1
ATOM 950 C C . SER A 1 123 ? 13.528 -6.568 5.239 1.00 86.81 123 SER A C 1
ATOM 952 O O . SER A 1 123 ? 12.465 -6.597 4.619 1.00 86.81 123 SER A O 1
ATOM 954 N N . LEU A 1 124 ? 14.638 -7.124 4.743 1.00 83.25 124 LEU A N 1
ATOM 955 C CA . LEU A 1 124 ? 14.655 -7.917 3.515 1.00 83.25 124 LEU A CA 1
ATOM 956 C C . LEU A 1 124 ? 14.443 -9.391 3.862 1.00 83.25 124 LEU A C 1
ATOM 958 O O . LEU A 1 124 ? 15.240 -9.976 4.593 1.00 83.25 124 LEU A O 1
ATOM 962 N N . ALA A 1 125 ? 13.421 -10.008 3.276 1.00 66.44 125 ALA A N 1
ATOM 963 C CA . ALA A 1 125 ? 13.334 -11.457 3.213 1.00 66.44 125 ALA A CA 1
ATOM 964 C C . ALA A 1 125 ? 13.918 -11.938 1.901 1.00 66.44 125 ALA A C 1
ATOM 966 O O . ALA A 1 125 ? 13.363 -11.695 0.831 1.00 66.44 125 ALA A O 1
ATOM 967 N N . ILE A 1 126 ? 15.050 -12.615 1.997 1.00 54.16 126 ILE A N 1
ATOM 968 C CA . ILE A 1 126 ? 15.581 -13.426 0.911 1.00 54.16 126 ILE A CA 1
ATOM 969 C C . ILE A 1 126 ? 15.436 -14.878 1.369 1.00 54.16 126 ILE A C 1
ATOM 971 O O . ILE A 1 126 ? 15.371 -15.151 2.567 1.00 54.16 126 ILE A O 1
ATOM 975 N N . GLU A 1 127 ? 15.298 -15.796 0.419 1.00 43.72 127 GLU A N 1
ATOM 976 C CA . GLU A 1 127 ? 15.198 -17.239 0.643 1.00 43.72 127 GLU A CA 1
ATOM 977 C C . GLU A 1 127 ? 16.231 -17.696 1.696 1.00 43.72 127 GLU A C 1
ATOM 979 O O . GLU A 1 127 ? 17.436 -17.570 1.485 1.00 43.72 127 GLU A O 1
ATOM 984 N N . GLY A 1 128 ? 15.747 -18.115 2.876 1.00 46.56 128 GLY A N 1
ATOM 985 C CA . GLY A 1 128 ? 16.569 -18.417 4.060 1.00 46.56 128 GLY A CA 1
ATOM 986 C C . GLY A 1 128 ? 16.420 -17.468 5.264 1.00 46.56 128 GLY A C 1
ATOM 987 O O . GLY A 1 128 ? 16.945 -17.779 6.330 1.00 46.56 128 GLY A O 1
ATOM 988 N N . SER A 1 129 ? 15.696 -16.348 5.158 1.00 43.09 129 SER A N 1
ATOM 989 C CA . SER A 1 129 ? 15.411 -15.485 6.317 1.00 43.09 129 SER A CA 1
ATOM 990 C C . SER A 1 129 ? 14.364 -16.124 7.233 1.00 43.09 129 SER A C 1
ATOM 992 O O . SER A 1 129 ? 13.171 -16.101 6.925 1.00 43.09 129 SER A O 1
ATOM 994 N N . THR A 1 130 ? 14.806 -16.668 8.368 1.00 37.47 130 THR A N 1
ATOM 995 C CA . THR A 1 130 ? 13.947 -17.073 9.489 1.00 37.47 130 THR A CA 1
ATOM 996 C C . THR A 1 130 ? 13.155 -15.867 9.991 1.00 37.47 130 THR A C 1
ATOM 998 O O . THR A 1 130 ? 13.724 -14.796 10.200 1.00 37.47 130 THR A O 1
ATOM 1001 N N . SER A 1 131 ? 11.845 -16.038 10.170 1.00 41.84 131 SER A N 1
ATOM 1002 C CA . SER A 1 131 ? 10.962 -15.046 10.780 1.00 41.84 131 SER A CA 1
ATOM 1003 C C . SER A 1 131 ? 11.533 -14.604 12.129 1.00 41.84 131 SER A C 1
ATOM 1005 O O . SER A 1 131 ? 11.861 -15.443 12.971 1.00 41.84 131 SER A O 1
ATOM 1007 N N . GLU A 1 132 ? 11.672 -13.297 12.334 1.00 39.84 132 GLU A N 1
ATOM 1008 C CA . GLU A 1 132 ? 11.994 -12.759 13.653 1.00 39.84 132 GLU A CA 1
ATOM 1009 C C . GLU A 1 132 ? 10.886 -13.195 14.630 1.00 39.84 132 GLU A C 1
ATOM 1011 O O . GLU A 1 132 ? 9.704 -13.060 14.289 1.00 39.84 132 GLU A O 1
ATOM 1016 N N . PRO A 1 133 ? 11.218 -13.775 15.799 1.00 38.25 133 PRO A N 1
ATOM 1017 C CA . PRO A 1 133 ? 10.211 -14.176 16.767 1.00 38.25 133 PRO A CA 1
ATOM 1018 C C . PRO A 1 133 ? 9.364 -12.964 17.135 1.00 38.25 133 PRO A C 1
ATOM 1020 O O . PRO A 1 133 ? 9.907 -11.920 17.498 1.00 38.25 133 PRO A O 1
ATOM 1023 N N . ALA A 1 134 ? 8.040 -13.111 17.048 1.00 43.06 134 ALA A N 1
ATOM 1024 C CA . ALA A 1 134 ? 7.101 -12.142 17.585 1.00 43.06 134 ALA A CA 1
ATOM 1025 C C . ALA A 1 134 ? 7.571 -11.745 18.988 1.00 43.06 134 ALA A C 1
ATOM 1027 O O . ALA A 1 134 ? 7.679 -12.604 19.867 1.00 43.06 134 ALA A O 1
ATOM 1028 N N . ALA A 1 135 ? 7.908 -10.468 19.179 1.00 38.22 135 ALA A N 1
ATOM 1029 C CA . ALA A 1 135 ? 8.216 -9.952 20.497 1.00 38.22 135 ALA A CA 1
ATOM 1030 C C . ALA A 1 135 ? 7.026 -10.293 21.399 1.00 38.22 135 ALA A C 1
ATOM 1032 O O . ALA A 1 135 ? 5.906 -9.834 21.168 1.00 38.22 135 ALA A O 1
ATOM 1033 N N . THR A 1 136 ? 7.265 -11.169 22.374 1.00 34.88 136 THR A N 1
ATOM 1034 C CA . THR A 1 136 ? 6.278 -11.576 23.368 1.00 34.88 136 THR A CA 1
ATOM 1035 C C . THR A 1 136 ? 5.644 -10.312 23.949 1.00 34.88 136 THR A C 1
ATOM 1037 O O . THR A 1 136 ? 6.384 -9.470 24.471 1.00 34.88 136 THR A O 1
ATOM 1040 N N . PRO A 1 137 ? 4.312 -10.130 23.872 1.00 42.50 137 PRO A N 1
ATOM 1041 C CA . PRO A 1 137 ? 3.680 -9.014 24.554 1.00 42.50 137 PRO A CA 1
ATOM 1042 C C . PRO A 1 137 ? 4.020 -9.121 26.047 1.00 42.50 137 PRO A C 1
ATOM 1044 O O . PRO A 1 137 ? 3.975 -10.227 26.601 1.00 42.50 137 PRO A O 1
ATOM 1047 N N . PRO A 1 138 ? 4.401 -8.016 26.712 1.00 46.62 138 PRO A N 1
ATOM 1048 C CA . PRO A 1 138 ? 4.685 -8.062 28.136 1.00 46.62 138 PRO A CA 1
ATOM 1049 C C . PRO A 1 138 ? 3.446 -8.610 28.859 1.00 46.62 138 PRO A C 1
ATOM 1051 O O . PRO A 1 138 ? 2.324 -8.233 28.503 1.00 46.62 138 PRO A O 1
ATOM 1054 N N . PRO A 1 139 ? 3.612 -9.506 29.850 1.00 39.88 139 PRO A N 1
ATOM 1055 C CA . PRO A 1 139 ? 2.478 -10.010 30.601 1.00 39.88 139 PRO A CA 1
ATOM 1056 C C . PRO A 1 139 ? 1.717 -8.828 31.200 1.00 39.88 139 PRO A C 1
ATOM 1058 O O . PRO A 1 139 ? 2.300 -7.990 31.893 1.00 39.88 139 PRO A O 1
ATOM 1061 N N . ILE A 1 140 ? 0.414 -8.762 30.914 1.00 41.06 140 ILE A N 1
ATOM 1062 C CA . ILE A 1 140 ? -0.507 -7.840 31.573 1.00 41.06 140 ILE A CA 1
ATOM 1063 C C . ILE A 1 140 ? -0.490 -8.212 33.055 1.00 41.06 140 ILE A C 1
ATOM 1065 O O . ILE A 1 140 ? -1.098 -9.196 33.472 1.00 41.06 140 ILE A O 1
ATOM 1069 N N . GLN A 1 141 ? 0.265 -7.453 33.844 1.00 43.06 141 GLN A N 1
ATOM 1070 C CA . GLN A 1 141 ? 0.233 -7.549 35.294 1.00 43.06 141 GLN A CA 1
ATOM 1071 C C . GLN A 1 141 ? -1.102 -6.961 35.775 1.00 43.06 141 GLN A C 1
ATOM 1073 O O . GLN A 1 141 ? -1.422 -5.825 35.413 1.00 43.06 141 GLN A O 1
ATOM 1078 N N . PRO A 1 142 ? -1.895 -7.687 36.581 1.00 40.50 142 PRO A N 1
ATOM 1079 C CA . PRO A 1 142 ? -3.021 -7.091 37.282 1.00 40.50 142 PRO A CA 1
ATOM 1080 C C . PRO A 1 142 ? -2.522 -5.960 38.192 1.00 40.50 142 PRO A C 1
ATOM 1082 O O . PRO A 1 142 ? -1.600 -6.152 38.985 1.00 40.50 142 PRO A O 1
ATOM 1085 N N . LEU A 1 143 ? -3.125 -4.778 38.058 1.00 38.50 143 LEU A N 1
ATOM 1086 C CA . LEU A 1 143 ? -2.846 -3.595 38.872 1.00 38.50 143 LEU A CA 1
ATOM 1087 C C . LEU A 1 143 ? -3.028 -3.918 40.368 1.00 38.50 143 LEU A C 1
ATOM 1089 O O . LEU A 1 143 ? -4.136 -4.240 40.796 1.00 38.50 143 LEU A O 1
ATOM 1093 N N . ALA A 1 144 ? -1.969 -3.767 41.166 1.00 45.00 144 ALA A N 1
ATOM 1094 C CA . ALA A 1 144 ? -2.064 -3.647 42.621 1.00 45.00 144 ALA A CA 1
ATOM 1095 C C . ALA A 1 144 ? -1.765 -2.186 43.042 1.00 45.00 144 ALA A C 1
ATOM 1097 O O . ALA A 1 144 ? -0.908 -1.556 42.416 1.00 45.00 144 ALA A O 1
ATOM 1098 N N . PRO A 1 145 ? -2.458 -1.613 44.051 1.00 40.91 145 PRO A N 1
ATOM 1099 C CA . PRO A 1 145 ? -2.333 -0.194 44.420 1.00 40.91 145 PRO A CA 1
ATOM 1100 C C . PRO A 1 145 ? -1.002 0.156 45.126 1.00 40.91 145 PRO A C 1
ATOM 1102 O O . PRO A 1 145 ? -0.302 -0.744 45.590 1.00 40.91 145 PRO A O 1
ATOM 1105 N N . PRO A 1 146 ? -0.642 1.454 45.230 1.00 40.84 146 PRO A N 1
ATOM 1106 C CA . PRO A 1 146 ? 0.738 1.891 45.438 1.00 40.84 146 PRO A CA 1
ATOM 1107 C C . PRO A 1 146 ? 1.148 2.066 46.911 1.00 40.84 146 PRO A C 1
ATOM 1109 O O . PRO A 1 146 ? 0.329 2.444 47.745 1.00 40.84 146 PRO A O 1
ATOM 1112 N N . ALA A 1 147 ? 2.460 1.899 47.146 1.00 36.19 147 ALA A N 1
ATOM 1113 C CA . ALA A 1 147 ? 3.373 2.745 47.943 1.00 36.19 147 ALA A CA 1
ATOM 1114 C C . ALA A 1 147 ? 4.274 1.969 48.928 1.00 36.19 147 ALA A C 1
ATOM 1116 O O . ALA A 1 147 ? 3.794 1.444 49.931 1.00 36.19 147 ALA A O 1
ATOM 1117 N N . SER A 1 148 ? 5.596 1.996 48.692 1.00 33.38 148 SER A N 1
ATOM 1118 C CA . SER A 1 148 ? 6.640 2.570 49.580 1.00 33.38 148 SER A CA 1
ATOM 1119 C C . SER A 1 148 ? 8.045 2.077 49.181 1.00 33.38 148 SER A C 1
ATOM 1121 O O . SER A 1 148 ? 8.236 0.914 48.839 1.00 33.38 148 SER A O 1
ATOM 1123 N N . GLU A 1 149 ? 9.013 2.991 49.204 1.00 35.59 149 GLU A N 1
ATOM 1124 C CA . GLU A 1 149 ? 10.408 2.876 48.731 1.00 35.59 149 GLU A CA 1
ATOM 1125 C C . GLU A 1 149 ? 11.389 2.506 49.904 1.00 35.59 149 GLU A C 1
ATOM 1127 O O . GLU A 1 149 ? 10.905 2.231 51.001 1.00 35.59 149 GLU A O 1
ATOM 1132 N N . PRO A 1 150 ? 12.737 2.442 49.747 1.00 46.03 150 PRO A N 1
ATOM 1133 C CA . PRO A 1 150 ? 13.577 1.226 49.766 1.00 46.03 150 PRO A CA 1
ATOM 1134 C C . PRO A 1 150 ? 14.556 1.103 50.974 1.00 46.03 150 PRO A C 1
ATOM 1136 O O . PRO A 1 150 ? 14.612 1.991 51.825 1.00 46.03 150 PRO A O 1
ATOM 1139 N N . PRO A 1 151 ? 15.404 0.044 51.041 1.00 32.62 151 PRO A N 1
ATOM 1140 C CA . PRO A 1 151 ? 16.862 0.296 51.000 1.00 32.62 151 PRO A CA 1
ATOM 1141 C C . PRO A 1 151 ? 17.737 -0.767 50.268 1.00 32.62 151 PRO A C 1
ATOM 1143 O O . PRO A 1 151 ? 17.379 -1.932 50.123 1.00 32.62 151 PRO A O 1
ATOM 1146 N N . LYS A 1 152 ? 18.933 -0.325 49.834 1.00 33.69 152 LYS A N 1
ATOM 1147 C CA . LYS A 1 152 ? 20.124 -1.052 49.287 1.00 33.69 152 LYS A CA 1
ATOM 1148 C C . LYS A 1 152 ? 21.189 -1.247 50.416 1.00 33.69 152 LYS A C 1
ATOM 1150 O O . LYS A 1 152 ? 21.000 -0.590 51.439 1.00 33.69 152 LYS A O 1
ATOM 1155 N N . PRO A 1 153 ? 22.395 -1.871 50.245 1.00 39.94 153 PRO A N 1
ATOM 1156 C CA . PRO A 1 153 ? 22.907 -2.928 49.326 1.00 39.94 153 PRO A CA 1
ATOM 1157 C C . PRO A 1 153 ? 23.850 -4.031 49.958 1.00 39.94 153 PRO A C 1
ATOM 1159 O O . PRO A 1 153 ? 24.474 -3.786 50.981 1.00 39.94 153 PRO A O 1
ATOM 1162 N N . GLN A 1 154 ? 24.062 -5.154 49.220 1.00 32.97 154 GLN A N 1
ATOM 1163 C CA . GLN A 1 154 ? 25.259 -6.071 49.091 1.00 32.97 154 GLN A CA 1
ATOM 1164 C C . GLN A 1 154 ? 25.872 -6.826 50.320 1.00 32.97 154 GLN A C 1
ATOM 1166 O O . GLN A 1 154 ? 25.594 -6.417 51.438 1.00 32.97 154 GLN A O 1
ATOM 1171 N N . PRO A 1 155 ? 26.731 -7.895 50.175 1.00 39.88 155 PRO A N 1
ATOM 1172 C CA . PRO A 1 155 ? 27.525 -8.341 49.002 1.00 39.88 155 PRO A CA 1
ATOM 1173 C C . PRO A 1 155 ? 27.623 -9.862 48.652 1.00 39.88 155 PRO A C 1
ATOM 1175 O O . PRO A 1 155 ? 27.423 -10.754 49.465 1.00 39.88 155 PRO A O 1
ATOM 1178 N N . SER A 1 156 ? 28.012 -10.083 47.385 1.00 33.00 156 SER A N 1
ATOM 1179 C CA . SER A 1 156 ? 28.870 -11.110 46.742 1.00 33.00 156 SER A CA 1
ATOM 1180 C C . SER A 1 156 ? 29.379 -12.354 47.507 1.00 33.00 156 SER A C 1
ATOM 1182 O O . SER A 1 156 ? 30.081 -12.214 48.506 1.00 33.00 156 SER A O 1
ATOM 1184 N N . ALA A 1 157 ? 29.217 -13.545 46.902 1.00 31.22 157 ALA A N 1
ATOM 1185 C CA . ALA A 1 157 ? 30.205 -14.637 46.954 1.00 31.22 157 ALA A CA 1
ATOM 1186 C C . ALA A 1 157 ? 30.032 -15.673 45.811 1.00 31.22 157 ALA A C 1
ATOM 1188 O O . ALA A 1 157 ? 28.989 -16.294 45.632 1.00 31.22 157 ALA A O 1
ATOM 1189 N N . THR A 1 158 ? 31.109 -15.894 45.064 1.00 32.31 158 THR A N 1
ATOM 1190 C CA . THR A 1 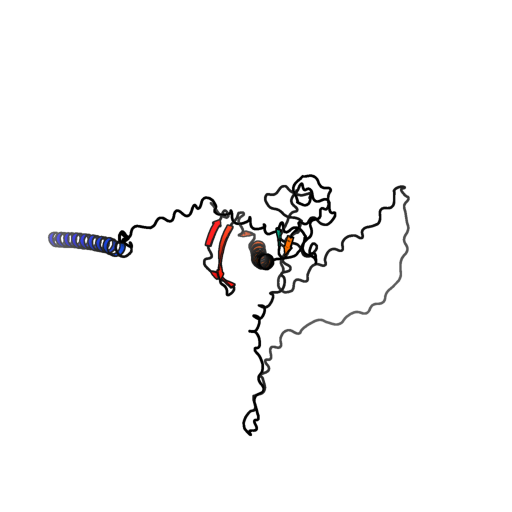158 ? 31.483 -17.063 44.224 1.00 32.31 158 THR A CA 1
ATOM 1191 C C . THR A 1 158 ? 33.030 -17.079 44.321 1.00 32.31 158 THR A C 1
ATOM 1193 O O . THR A 1 158 ? 33.552 -15.969 44.481 1.00 32.31 158 THR A O 1
ATOM 1196 N N . PRO A 1 159 ? 33.824 -18.189 44.258 1.00 40.25 159 PRO A N 1
ATOM 1197 C CA . PRO A 1 159 ? 33.725 -19.254 43.238 1.00 40.25 159 PRO A CA 1
ATOM 1198 C C . PRO A 1 159 ? 34.324 -20.662 43.550 1.00 40.25 159 PRO A C 1
ATOM 1200 O O . PRO A 1 159 ? 35.031 -20.862 44.534 1.00 40.25 159 PRO A O 1
ATOM 1203 N N . LYS A 1 160 ? 34.088 -21.627 42.637 1.00 30.80 160 LYS A N 1
ATOM 1204 C CA . LYS A 1 160 ? 34.962 -22.749 42.160 1.00 30.80 160 LYS A CA 1
ATOM 1205 C C . LYS A 1 160 ? 34.080 -23.779 41.414 1.00 30.80 160 LYS A C 1
ATOM 1207 O O . LYS A 1 160 ? 32.941 -23.947 41.818 1.00 30.80 160 LYS A O 1
ATOM 1212 N N . ALA A 1 161 ? 34.486 -24.579 40.424 1.00 30.95 161 ALA A N 1
ATOM 1213 C CA . ALA A 1 161 ? 35.594 -24.650 39.463 1.00 30.95 161 ALA A CA 1
ATOM 1214 C C . ALA A 1 161 ? 35.251 -25.764 38.430 1.00 30.95 161 ALA A C 1
ATOM 1216 O O . ALA A 1 161 ? 34.446 -26.645 38.720 1.00 30.95 161 ALA A O 1
ATOM 1217 N N . THR A 1 162 ? 35.880 -25.684 37.255 1.00 33.19 162 THR A N 1
ATOM 1218 C CA . THR A 1 162 ? 35.839 -26.512 36.022 1.00 33.19 162 THR A CA 1
ATOM 1219 C C . THR A 1 162 ? 36.194 -28.014 36.221 1.00 33.19 162 THR A C 1
ATOM 1221 O O . THR A 1 162 ? 36.721 -28.359 37.280 1.00 33.19 162 THR A O 1
ATOM 1224 N N . PRO A 1 163 ? 35.983 -28.912 35.221 1.00 38.41 163 PRO A N 1
ATOM 1225 C CA . PRO A 1 163 ? 36.947 -29.064 34.115 1.00 38.41 163 PRO A CA 1
ATOM 1226 C C . PRO A 1 163 ? 36.359 -29.244 32.692 1.00 38.41 163 PRO A C 1
ATOM 1228 O O . PRO A 1 163 ? 35.221 -29.655 32.490 1.00 38.41 163 PRO A O 1
ATOM 1231 N N . LEU A 1 164 ? 37.226 -28.901 31.736 1.00 35.28 164 LEU A N 1
ATOM 1232 C CA . LEU A 1 164 ? 37.180 -28.986 30.269 1.00 35.28 164 LEU A CA 1
ATOM 1233 C C . LEU A 1 164 ? 37.578 -30.406 29.787 1.00 35.28 164 LEU A C 1
ATOM 1235 O O . LEU A 1 164 ? 38.238 -31.127 30.540 1.00 35.28 164 LEU A O 1
ATOM 1239 N N . PRO A 1 165 ? 37.267 -30.791 28.533 1.00 35.78 165 PRO A N 1
ATOM 1240 C CA . PRO A 1 165 ? 38.360 -30.978 27.568 1.00 35.78 165 PRO A CA 1
ATOM 1241 C C . PRO A 1 165 ? 38.077 -30.363 26.176 1.00 35.78 165 PRO A C 1
ATOM 1243 O O . PRO A 1 165 ? 36.936 -30.209 25.753 1.00 35.78 165 PRO A O 1
ATOM 1246 N N . GLU A 1 166 ? 39.163 -30.010 25.489 1.00 33.88 166 GLU A N 1
ATOM 1247 C CA . GLU A 1 166 ? 39.293 -29.445 24.130 1.00 33.88 166 GLU A CA 1
ATOM 1248 C C . GLU A 1 166 ? 40.049 -30.483 23.244 1.00 33.88 166 GLU A C 1
ATOM 1250 O O . GLU A 1 166 ? 40.528 -31.477 23.798 1.00 33.88 166 GLU A O 1
ATOM 1255 N N . PRO A 1 167 ? 40.402 -30.230 21.963 1.00 44.03 167 PRO A N 1
ATOM 1256 C CA . PRO A 1 167 ? 39.627 -30.004 20.730 1.00 44.03 167 PRO A CA 1
ATOM 1257 C C . PRO A 1 167 ? 39.860 -31.122 19.673 1.00 44.03 167 PRO A C 1
ATOM 1259 O O . PRO A 1 167 ? 40.823 -31.883 19.755 1.00 44.03 167 PRO A O 1
ATOM 1262 N N . SER A 1 168 ? 39.080 -31.161 18.582 1.00 29.86 168 SER A N 1
ATOM 1263 C CA . SER A 1 168 ? 39.570 -31.756 17.322 1.00 29.86 168 SER A CA 1
ATOM 1264 C C . SER A 1 168 ? 38.998 -31.078 16.067 1.00 29.86 168 SER A C 1
ATOM 1266 O O . SER A 1 168 ? 37.788 -30.984 15.898 1.00 29.86 168 SER A O 1
ATOM 1268 N N . ALA A 1 169 ? 39.944 -30.573 15.270 1.00 33.03 169 ALA A N 1
ATOM 1269 C CA . ALA A 1 169 ? 39.993 -30.168 13.860 1.00 33.03 169 ALA A CA 1
ATOM 1270 C C . ALA A 1 169 ? 38.712 -30.021 12.995 1.00 33.03 169 ALA A C 1
ATOM 1272 O O . ALA A 1 169 ? 37.884 -30.915 12.870 1.00 33.03 169 ALA A O 1
ATOM 1273 N N . ALA A 1 170 ? 38.669 -28.886 12.286 1.00 34.78 170 ALA A N 1
ATOM 1274 C CA . ALA A 1 170 ? 37.854 -28.562 11.106 1.00 34.78 170 ALA A CA 1
ATOM 1275 C C . ALA A 1 170 ? 38.390 -29.250 9.814 1.00 34.78 170 ALA A C 1
ATOM 1277 O O . ALA A 1 170 ? 39.362 -29.999 9.902 1.00 34.78 170 ALA A O 1
ATOM 1278 N N . PRO A 1 171 ? 37.990 -28.812 8.602 1.00 47.19 171 PRO A N 1
ATOM 1279 C CA . PRO A 1 171 ? 36.694 -28.864 7.908 1.00 47.19 171 PRO A CA 1
ATOM 1280 C C . PRO A 1 171 ? 36.823 -29.692 6.597 1.00 47.19 171 PRO A C 1
ATOM 1282 O O . PRO A 1 171 ? 37.878 -30.256 6.363 1.00 47.19 171 PRO A O 1
ATOM 1285 N N . GLU A 1 172 ? 35.779 -29.735 5.753 1.00 37.06 172 GLU A N 1
ATOM 1286 C CA . GLU A 1 172 ? 35.746 -30.110 4.309 1.00 37.06 172 GLU A CA 1
ATOM 1287 C C . GLU A 1 172 ? 34.630 -31.118 4.036 1.00 37.06 172 GLU A C 1
ATOM 1289 O O . GLU A 1 172 ? 34.829 -32.284 4.331 1.00 37.06 172 GLU A O 1
ATOM 1294 N N . GLN A 1 173 ? 33.508 -30.691 3.430 1.00 41.28 173 GLN A N 1
ATOM 1295 C CA . GLN A 1 173 ? 32.808 -31.432 2.360 1.00 41.28 173 GLN A CA 1
ATOM 1296 C C . GLN A 1 173 ? 32.008 -30.436 1.501 1.00 41.28 173 GLN A C 1
ATOM 1298 O O . GLN A 1 173 ? 30.838 -30.151 1.747 1.00 41.28 173 GLN A O 1
ATOM 1303 N N . MET A 1 174 ? 32.674 -29.876 0.488 1.00 40.50 174 MET A N 1
ATOM 1304 C CA . MET A 1 174 ? 32.015 -29.354 -0.709 1.00 40.50 174 MET A CA 1
ATOM 1305 C C . MET A 1 174 ? 31.896 -30.485 -1.742 1.00 40.50 174 MET A C 1
ATOM 1307 O O . MET A 1 174 ? 32.835 -31.252 -1.920 1.00 40.50 174 MET A O 1
ATOM 1311 N N . ALA A 1 175 ? 30.769 -30.491 -2.460 1.00 39.97 175 ALA A N 1
ATOM 1312 C CA . ALA A 1 175 ? 30.520 -31.123 -3.761 1.00 39.97 175 ALA A CA 1
ATOM 1313 C C . ALA A 1 175 ? 30.539 -32.665 -3.874 1.00 39.97 175 ALA A C 1
ATOM 1315 O O . ALA A 1 175 ? 31.582 -33.281 -4.056 1.00 39.97 175 ALA A O 1
ATOM 1316 N N . MET A 1 176 ? 29.347 -33.261 -4.018 1.00 37.19 176 MET A N 1
ATOM 1317 C CA . MET A 1 176 ? 29.143 -34.393 -4.934 1.00 37.19 176 MET A CA 1
ATOM 1318 C C . MET A 1 176 ? 27.845 -34.207 -5.735 1.00 37.19 176 MET A C 1
ATOM 1320 O O . MET A 1 176 ? 26.752 -34.551 -5.297 1.00 37.19 176 MET A O 1
ATOM 1324 N N . LEU A 1 177 ? 27.990 -33.663 -6.946 1.00 44.38 177 LEU A N 1
ATOM 1325 C CA . LEU A 1 177 ? 27.063 -33.868 -8.056 1.00 44.38 177 LEU A CA 1
ATOM 1326 C C . LEU A 1 177 ? 27.260 -35.301 -8.563 1.00 44.38 177 LEU A C 1
ATOM 1328 O O . LEU A 1 177 ? 28.269 -35.585 -9.201 1.00 44.38 177 LEU A O 1
ATOM 1332 N N . THR A 1 178 ? 26.302 -36.193 -8.321 1.00 39.50 178 THR A N 1
ATOM 1333 C CA . THR A 1 178 ? 26.152 -37.421 -9.117 1.00 39.50 178 THR A CA 1
ATOM 1334 C C . THR A 1 178 ? 24.672 -37.644 -9.412 1.00 39.50 178 THR A C 1
ATOM 1336 O O . THR A 1 178 ? 23.854 -37.853 -8.521 1.00 39.50 178 THR A O 1
ATOM 1339 N N . GLY A 1 179 ? 24.317 -37.514 -10.692 1.00 35.88 179 GLY A N 1
ATOM 1340 C CA . GLY A 1 179 ? 22.994 -37.849 -11.200 1.00 35.88 179 GLY A CA 1
ATOM 1341 C C . GLY A 1 179 ? 22.791 -39.360 -11.197 1.00 35.88 179 GLY A C 1
ATOM 1342 O O . GLY A 1 179 ? 23.687 -40.108 -11.583 1.00 35.88 179 GLY A O 1
ATOM 1343 N N . THR A 1 180 ? 21.605 -39.801 -10.784 1.00 38.00 180 THR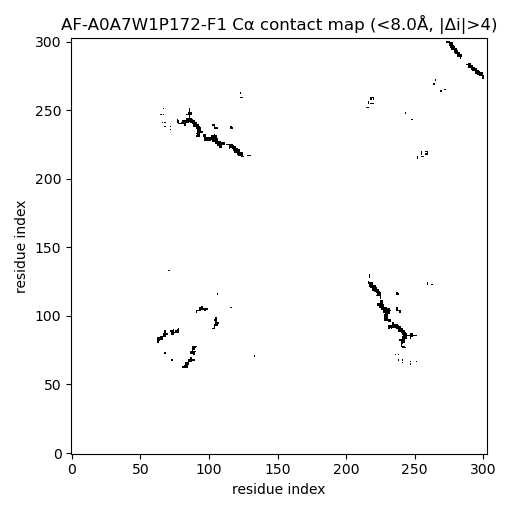 A N 1
ATOM 1344 C CA . THR A 1 180 ? 21.180 -41.201 -10.901 1.00 38.00 180 THR A CA 1
ATOM 1345 C C . THR A 1 180 ? 20.032 -41.283 -11.919 1.00 38.00 180 THR A C 1
ATOM 1347 O O . THR A 1 180 ? 19.045 -40.564 -11.750 1.00 38.00 180 THR A O 1
ATOM 1350 N N . PRO A 1 181 ? 20.148 -42.093 -12.991 1.00 41.41 181 PRO A N 1
ATOM 1351 C CA . PRO A 1 181 ? 19.100 -42.274 -14.000 1.00 41.41 181 PRO A CA 1
ATOM 1352 C C . PRO A 1 181 ? 18.011 -43.270 -13.539 1.00 41.41 181 PRO A C 1
ATOM 1354 O O . PRO A 1 181 ? 18.265 -44.075 -12.640 1.00 41.41 181 PRO A O 1
ATOM 1357 N N . PRO A 1 182 ? 16.803 -43.249 -14.145 1.00 42.53 182 PRO A N 1
ATOM 1358 C CA . PRO A 1 182 ? 15.686 -44.100 -13.736 1.00 42.53 182 PRO A CA 1
ATOM 1359 C C . PRO A 1 182 ? 15.768 -45.500 -14.378 1.00 42.53 182 PRO A C 1
ATOM 1361 O O . PRO A 1 182 ? 16.232 -45.616 -15.516 1.00 42.53 182 PRO A O 1
ATOM 1364 N N . PRO A 1 183 ? 15.288 -46.570 -13.716 1.00 44.00 183 PRO A N 1
ATOM 1365 C CA . PRO A 1 183 ? 15.123 -47.863 -14.369 1.00 44.00 183 PRO A CA 1
ATOM 1366 C C . PRO A 1 183 ? 13.835 -47.923 -15.224 1.00 44.00 183 PRO A C 1
ATOM 1368 O O . PRO A 1 183 ? 12.886 -47.176 -14.973 1.00 44.00 183 PRO A O 1
ATOM 1371 N N . PRO A 1 184 ? 13.809 -48.793 -16.252 1.00 40.69 184 PRO A N 1
ATOM 1372 C CA . PRO A 1 184 ? 12.907 -48.682 -17.392 1.00 40.69 184 PRO A CA 1
ATOM 1373 C C . PRO A 1 184 ? 11.570 -49.423 -17.241 1.00 40.69 184 PRO A C 1
ATOM 1375 O O . PRO A 1 184 ? 11.426 -50.392 -16.498 1.00 40.69 184 PRO A O 1
ATOM 1378 N N . ILE A 1 185 ? 10.635 -48.947 -18.062 1.00 37.50 185 ILE A N 1
ATOM 1379 C CA . ILE A 1 185 ? 9.304 -49.460 -18.400 1.00 37.50 185 ILE A CA 1
ATOM 1380 C C . ILE A 1 185 ? 9.344 -50.948 -18.795 1.00 37.50 185 ILE A C 1
ATOM 1382 O O . ILE A 1 185 ? 10.192 -51.365 -19.586 1.00 37.50 185 ILE A O 1
ATOM 1386 N N . ARG A 1 186 ? 8.371 -51.724 -18.305 1.00 32.88 186 ARG A N 1
ATOM 1387 C CA . ARG A 1 186 ? 7.964 -53.017 -18.870 1.00 32.88 186 ARG A CA 1
ATOM 1388 C C . ARG A 1 186 ? 6.453 -53.020 -19.070 1.00 32.88 186 ARG A C 1
ATOM 1390 O O . ARG A 1 186 ? 5.725 -52.955 -18.095 1.00 32.88 186 ARG A O 1
ATOM 1397 N N . ASP A 1 187 ? 6.068 -53.159 -20.326 1.00 33.97 187 ASP A N 1
ATOM 1398 C CA . ASP A 1 187 ? 4.838 -53.754 -20.866 1.00 33.97 187 ASP A CA 1
ATOM 1399 C C . ASP A 1 187 ? 5.298 -54.466 -22.163 1.00 33.97 187 ASP A C 1
ATOM 1401 O O . ASP A 1 187 ? 6.313 -54.005 -22.713 1.00 33.97 187 ASP A O 1
ATOM 1405 N N . PRO A 1 188 ? 4.673 -55.561 -22.678 1.00 44.91 188 PRO A N 1
ATOM 1406 C CA . PRO A 1 188 ? 3.231 -55.598 -23.004 1.00 44.91 188 PRO A CA 1
ATOM 1407 C C . PRO A 1 188 ? 2.497 -56.981 -23.037 1.00 44.91 188 PRO A C 1
ATOM 1409 O O . PRO A 1 188 ? 3.125 -58.035 -22.981 1.00 44.91 188 PRO A O 1
ATOM 1412 N N . GLN A 1 189 ? 1.166 -56.911 -23.271 1.00 34.12 189 GLN A N 1
ATOM 1413 C CA . GLN A 1 189 ? 0.204 -57.940 -23.765 1.00 34.12 189 GLN A CA 1
ATOM 1414 C C . GLN A 1 189 ? -0.217 -59.077 -22.805 1.00 34.12 189 GLN A C 1
ATOM 1416 O O . GLN A 1 189 ? 0.605 -59.605 -22.074 1.00 34.12 189 GLN A O 1
ATOM 1421 N N . GLU A 1 190 ? -1.440 -59.623 -22.779 1.00 35.25 190 GLU A N 1
ATOM 1422 C CA . GLU A 1 190 ? -2.759 -59.411 -23.411 1.00 35.25 190 GLU A CA 1
ATOM 1423 C C . GLU A 1 190 ? -3.640 -60.560 -22.873 1.00 35.25 190 GLU A C 1
ATOM 1425 O O . GLU A 1 190 ? -3.184 -61.700 -22.905 1.00 35.25 190 GLU A O 1
ATOM 1430 N N . ALA A 1 191 ? -4.840 -60.283 -22.348 1.00 33.91 191 ALA A N 1
ATOM 1431 C CA . ALA A 1 191 ? -5.993 -61.202 -22.327 1.00 33.91 191 ALA A CA 1
ATOM 1432 C C . ALA A 1 191 ? -7.182 -60.546 -21.598 1.00 33.91 191 ALA A C 1
ATOM 1434 O O . ALA A 1 191 ? -7.204 -60.429 -20.375 1.00 33.91 191 ALA A O 1
ATOM 1435 N N . GLU A 1 192 ? -8.118 -60.067 -22.416 1.00 42.25 192 GLU A N 1
ATOM 1436 C CA . GLU A 1 192 ? -9.574 -60.042 -22.227 1.00 42.25 192 GLU A CA 1
ATOM 1437 C C . GLU A 1 192 ? -10.151 -60.664 -20.942 1.00 42.25 192 GLU A C 1
ATOM 1439 O O . GLU A 1 192 ? -9.980 -61.851 -20.693 1.00 42.25 192 GLU A O 1
ATOM 1444 N N . GLU A 1 193 ? -10.984 -59.893 -20.236 1.00 36.59 193 GLU A N 1
ATOM 1445 C CA . GLU A 1 193 ? -12.382 -60.269 -19.971 1.00 36.59 193 GLU A CA 1
ATOM 1446 C C . GLU A 1 193 ? -13.175 -59.035 -19.490 1.00 36.59 193 GLU A C 1
ATOM 1448 O O . GLU A 1 193 ? -12.835 -58.378 -18.509 1.00 36.59 193 GLU A O 1
ATOM 1453 N N . THR A 1 194 ? -14.233 -58.693 -20.229 1.00 40.19 194 THR A N 1
ATOM 1454 C CA . THR A 1 194 ? -15.275 -57.719 -19.842 1.00 40.19 194 THR A CA 1
ATOM 1455 C C . THR A 1 194 ? -16.442 -58.517 -19.255 1.00 40.19 194 THR A C 1
ATOM 1457 O O . THR A 1 194 ? -16.731 -59.588 -19.795 1.00 40.19 194 THR A O 1
ATOM 1460 N N . PRO A 1 195 ? -17.131 -58.059 -18.190 1.00 45.19 195 PRO A N 1
ATOM 1461 C CA . PRO A 1 195 ? -18.482 -57.488 -18.384 1.00 45.19 195 PRO A CA 1
ATOM 1462 C C . PRO A 1 195 ? -18.884 -56.454 -17.287 1.00 45.19 195 PRO A C 1
ATOM 1464 O O . PRO A 1 195 ? -18.093 -56.159 -16.398 1.00 45.19 195 PRO A O 1
ATOM 1467 N N . PRO A 1 196 ? -20.123 -55.923 -17.280 1.00 45.25 196 PRO A N 1
ATOM 1468 C CA . PRO A 1 196 ? -20.634 -54.828 -18.098 1.00 45.25 196 PRO A CA 1
ATOM 1469 C C . PRO A 1 196 ? -20.937 -53.551 -17.276 1.00 45.25 196 PRO A C 1
ATOM 1471 O O . PRO A 1 196 ? -20.929 -53.543 -16.050 1.00 45.25 196 PRO A O 1
ATOM 1474 N N . ALA A 1 197 ? -21.228 -52.470 -18.003 1.00 44.28 197 ALA A N 1
ATOM 1475 C CA . ALA A 1 197 ? -21.493 -51.119 -17.519 1.00 44.28 197 ALA A CA 1
ATOM 1476 C C . ALA A 1 197 ? -22.533 -51.021 -16.386 1.00 44.28 197 ALA A C 1
ATOM 1478 O O . ALA A 1 197 ? -23.697 -51.380 -16.564 1.00 44.28 197 ALA A O 1
ATOM 1479 N N . GLU A 1 198 ? -22.120 -50.401 -15.280 1.00 39.44 198 GLU A N 1
ATOM 1480 C CA . GLU A 1 198 ? -23.011 -49.798 -14.295 1.00 39.44 198 GLU A CA 1
ATOM 1481 C C . GLU A 1 198 ? -22.911 -48.272 -14.439 1.00 39.44 198 GLU A C 1
ATOM 1483 O O . GLU A 1 198 ? -21.835 -47.675 -14.403 1.00 39.44 198 GLU A O 1
ATOM 1488 N N . THR A 1 199 ? -24.058 -47.656 -14.704 1.00 43.41 199 THR A N 1
ATOM 1489 C CA . THR A 1 199 ? -24.308 -46.216 -14.783 1.00 43.41 199 THR A CA 1
ATOM 1490 C C . THR A 1 199 ? -23.705 -45.474 -13.588 1.00 43.41 199 THR A C 1
ATOM 1492 O O . THR A 1 199 ? -24.245 -45.536 -12.487 1.00 43.41 199 THR A O 1
ATOM 1495 N N . ALA A 1 200 ? -22.617 -44.735 -13.817 1.00 37.81 200 ALA A N 1
ATOM 1496 C CA . ALA A 1 200 ? -22.116 -43.739 -12.881 1.00 37.81 200 ALA A CA 1
ATOM 1497 C C . ALA A 1 200 ? -22.636 -42.361 -13.296 1.00 37.81 200 ALA A C 1
ATOM 1499 O O . ALA A 1 200 ? -22.319 -41.828 -14.360 1.00 37.81 200 ALA A O 1
ATOM 1500 N N . ASP A 1 201 ? -23.491 -41.858 -12.421 1.00 37.75 201 ASP A N 1
ATOM 1501 C CA . ASP A 1 201 ? -24.075 -40.534 -12.384 1.00 37.75 201 ASP A CA 1
ATOM 1502 C C . ASP A 1 201 ? -23.016 -39.417 -12.496 1.00 37.75 201 ASP A C 1
ATOM 1504 O O . ASP A 1 201 ? -21.830 -39.595 -12.212 1.00 37.75 201 ASP A O 1
ATOM 1508 N N . SER A 1 202 ? -23.473 -38.253 -12.940 1.00 46.19 202 SER A N 1
ATOM 1509 C CA . SER A 1 202 ? -22.674 -37.090 -13.325 1.00 46.19 202 SER A CA 1
ATOM 1510 C C . SER A 1 202 ? -21.700 -36.641 -12.225 1.00 46.19 202 SER A C 1
ATOM 1512 O O . SER A 1 202 ? -22.106 -36.077 -11.210 1.00 46.19 202 SER A O 1
ATOM 1514 N N . ALA A 1 203 ? -20.394 -36.807 -12.450 1.00 44.84 203 ALA A N 1
ATOM 1515 C CA . ALA A 1 203 ? -19.375 -36.145 -11.640 1.00 44.84 203 ALA A CA 1
ATOM 1516 C C . ALA A 1 203 ? -19.300 -34.643 -12.010 1.00 44.84 203 ALA A C 1
ATOM 1518 O O . ALA A 1 203 ? -19.212 -34.316 -13.199 1.00 44.84 203 ALA A O 1
ATOM 1519 N N . PRO A 1 204 ? -19.314 -33.712 -11.034 1.00 52.12 204 PRO A N 1
ATOM 1520 C CA . PRO A 1 204 ? -19.118 -32.290 -11.301 1.00 52.12 204 PRO A CA 1
ATOM 1521 C C . PRO A 1 204 ? -17.717 -32.020 -11.881 1.00 52.12 204 PRO A C 1
ATOM 1523 O O . PRO A 1 204 ? -16.775 -32.759 -11.578 1.00 52.12 204 PRO A O 1
ATOM 1526 N N . PRO A 1 205 ? -17.543 -30.953 -12.687 1.00 53.28 205 PRO A N 1
ATOM 1527 C CA . PRO A 1 205 ? -16.245 -30.612 -13.259 1.00 53.28 205 PRO A CA 1
ATOM 1528 C C . PRO A 1 205 ? -15.205 -30.370 -12.149 1.00 53.28 205 PRO A C 1
ATOM 1530 O O . PRO A 1 205 ? -15.542 -29.802 -11.105 1.00 53.28 205 PRO A O 1
ATOM 1533 N N . PRO A 1 206 ? -13.938 -30.776 -12.354 1.00 49.84 206 PRO A N 1
ATOM 1534 C CA . PRO A 1 206 ? -12.897 -30.615 -11.352 1.00 49.84 206 PRO A CA 1
ATOM 1535 C C . PRO A 1 206 ? -12.672 -29.130 -11.063 1.00 49.84 206 PRO A C 1
ATOM 1537 O O . PRO A 1 206 ? -12.419 -28.330 -11.966 1.00 49.84 206 PRO A O 1
ATOM 1540 N N . VAL A 1 207 ? -12.751 -28.774 -9.781 1.00 61.41 207 VAL A N 1
ATOM 1541 C CA . VAL A 1 207 ? -12.371 -27.455 -9.266 1.00 61.41 207 VAL A CA 1
ATOM 1542 C C . VAL A 1 207 ? -10.944 -27.141 -9.747 1.00 61.41 207 VAL A C 1
ATOM 1544 O O . VAL A 1 207 ? -10.068 -28.004 -9.612 1.00 61.41 207 VAL A O 1
ATOM 1547 N N . PRO A 1 208 ? -10.672 -25.947 -10.313 1.00 57.78 208 PRO A N 1
ATOM 1548 C CA . PRO A 1 208 ? -9.325 -25.568 -10.718 1.00 57.78 208 PRO A CA 1
ATOM 1549 C C . PRO A 1 208 ? -8.358 -25.727 -9.546 1.00 57.78 208 PRO A C 1
ATOM 1551 O O . PRO A 1 208 ? -8.597 -25.210 -8.453 1.00 57.78 208 PRO A O 1
ATOM 1554 N N . ARG A 1 209 ? -7.268 -26.463 -9.776 1.00 49.72 209 ARG A N 1
ATOM 1555 C CA . ARG A 1 209 ? -6.207 -26.663 -8.787 1.00 49.72 209 ARG A CA 1
ATOM 1556 C C . ARG A 1 209 ? -5.675 -25.286 -8.352 1.00 49.72 209 ARG A C 1
ATOM 1558 O O . ARG A 1 209 ? -5.342 -24.494 -9.237 1.00 49.72 209 ARG A O 1
ATOM 1565 N N . PRO A 1 210 ? -5.579 -24.989 -7.042 1.00 48.62 210 PRO A N 1
ATOM 1566 C CA . PRO A 1 210 ? -4.968 -23.753 -6.572 1.00 48.62 210 PRO A CA 1
ATOM 1567 C C . PRO A 1 210 ? -3.561 -23.619 -7.157 1.00 48.62 210 PRO A C 1
ATOM 1569 O O . PRO A 1 210 ? -2.785 -24.580 -7.147 1.00 48.62 210 PRO A O 1
ATOM 1572 N N . LEU A 1 211 ? -3.244 -22.439 -7.692 1.00 46.00 211 LEU A N 1
ATOM 1573 C CA . LEU A 1 211 ? -1.872 -22.083 -8.046 1.00 46.00 211 LEU A CA 1
ATOM 1574 C C . LEU A 1 211 ? -1.006 -22.259 -6.782 1.00 46.00 211 LEU A C 1
ATOM 1576 O O . LEU A 1 211 ? -1.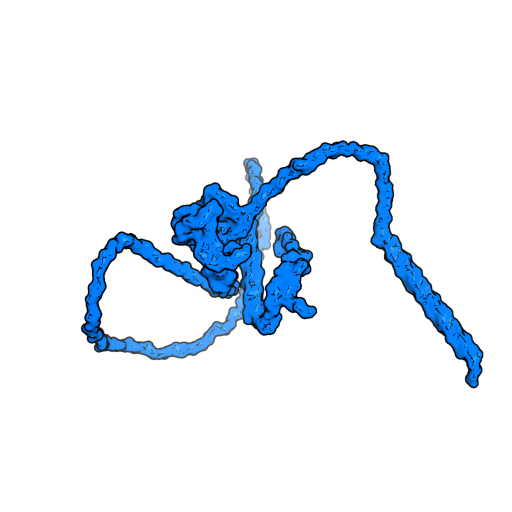496 -21.912 -5.705 1.00 46.00 211 LEU A O 1
ATOM 1580 N N . PRO A 1 212 ? 0.231 -22.790 -6.866 1.00 42.28 212 PRO A N 1
ATOM 1581 C CA . PRO A 1 212 ? 1.094 -22.910 -5.696 1.00 42.28 212 PRO A CA 1
ATOM 1582 C C . PRO A 1 212 ? 1.172 -21.565 -4.968 1.00 42.28 212 PRO A C 1
ATOM 1584 O O . PRO A 1 212 ? 1.567 -20.554 -5.560 1.00 42.28 212 PRO A O 1
ATOM 1587 N N . GLU A 1 213 ? 0.753 -21.555 -3.701 1.00 53.22 213 GLU A N 1
ATOM 1588 C CA . GLU A 1 213 ? 0.921 -20.404 -2.822 1.00 53.22 213 GLU A CA 1
ATOM 1589 C C . GLU A 1 213 ? 2.420 -20.112 -2.759 1.00 53.22 213 GLU A C 1
ATOM 1591 O O . GLU A 1 213 ? 3.209 -20.925 -2.274 1.00 53.22 213 GLU A O 1
ATOM 1596 N N . ARG A 1 214 ? 2.845 -18.977 -3.330 1.00 53.22 214 ARG A N 1
ATOM 1597 C CA . ARG A 1 214 ? 4.229 -18.532 -3.153 1.00 53.22 214 ARG A CA 1
ATOM 1598 C C . ARG A 1 214 ? 4.457 -18.346 -1.651 1.00 53.22 214 ARG A C 1
ATOM 1600 O O . ARG A 1 214 ? 3.566 -17.795 -0.996 1.00 53.22 214 ARG A O 1
ATOM 1607 N N . PRO A 1 215 ? 5.616 -18.766 -1.119 1.00 52.03 215 PRO A N 1
ATOM 1608 C CA . PRO A 1 215 ? 5.906 -18.625 0.299 1.00 52.03 215 PRO A CA 1
ATOM 1609 C C . PRO A 1 215 ? 5.733 -17.166 0.723 1.00 52.03 215 PRO A C 1
ATOM 1611 O O . PRO A 1 215 ? 6.119 -16.250 -0.009 1.00 52.03 215 PRO A O 1
ATOM 1614 N N . ALA A 1 216 ? 5.117 -16.959 1.888 1.00 58.72 216 ALA A N 1
ATOM 1615 C CA . ALA A 1 216 ? 4.955 -15.636 2.469 1.00 58.72 216 ALA A CA 1
ATOM 1616 C C . ALA A 1 216 ? 6.333 -14.969 2.587 1.00 58.72 216 ALA A C 1
ATOM 1618 O O . ALA A 1 216 ? 7.265 -15.529 3.165 1.00 58.72 216 ALA A O 1
ATOM 1619 N N . SER A 1 217 ? 6.488 -13.785 2.002 1.00 65.12 217 SER A N 1
ATOM 1620 C CA . SER A 1 217 ? 7.712 -13.007 2.143 1.00 65.12 217 SER A CA 1
ATOM 1621 C C . SER A 1 217 ? 7.796 -12.451 3.561 1.00 65.12 217 SER A C 1
ATOM 1623 O O . SER A 1 217 ? 6.929 -11.683 3.964 1.00 65.12 217 SER A O 1
ATOM 1625 N N . ASN A 1 218 ? 8.880 -12.740 4.286 1.00 77.88 218 ASN A N 1
ATOM 1626 C CA . ASN A 1 218 ? 9.210 -12.073 5.560 1.00 77.88 218 ASN A CA 1
ATOM 1627 C C . ASN A 1 218 ? 9.647 -10.595 5.365 1.00 77.88 218 ASN A C 1
ATOM 1629 O O . ASN A 1 218 ? 10.320 -10.025 6.220 1.00 77.88 218 ASN A O 1
ATOM 1633 N N . TYR A 1 219 ? 9.391 -10.015 4.187 1.00 87.50 219 TYR A N 1
ATOM 1634 C CA . TYR A 1 219 ? 9.769 -8.647 3.859 1.00 87.50 219 TYR A CA 1
ATOM 1635 C C . TYR A 1 219 ? 8.863 -7.699 4.633 1.00 87.50 219 TYR A C 1
ATOM 1637 O O . TYR A 1 219 ? 7.645 -7.888 4.650 1.00 87.50 219 TYR A O 1
ATOM 1645 N N . ARG A 1 220 ? 9.454 -6.666 5.232 1.00 88.00 220 ARG A N 1
ATOM 1646 C CA . ARG A 1 220 ? 8.706 -5.561 5.826 1.00 88.00 220 ARG A CA 1
ATOM 1647 C C . ARG A 1 220 ? 9.211 -4.241 5.258 1.00 88.00 220 ARG A C 1
ATOM 1649 O O . ARG A 1 220 ? 10.421 -4.001 5.287 1.00 88.00 220 ARG A O 1
ATOM 1656 N N . PRO A 1 221 ? 8.330 -3.381 4.722 1.00 89.50 221 PRO A N 1
ATOM 1657 C CA . PRO A 1 221 ? 8.709 -2.015 4.400 1.00 89.50 221 PRO A CA 1
ATOM 1658 C C . PRO A 1 221 ? 8.950 -1.231 5.692 1.00 89.50 221 PRO A C 1
ATOM 1660 O O . PRO A 1 221 ? 8.386 -1.552 6.738 1.00 89.50 221 PRO A O 1
ATOM 1663 N N . GLN A 1 222 ? 9.754 -0.174 5.604 1.00 90.69 222 GLN A N 1
ATOM 1664 C CA . GLN A 1 222 ? 9.845 0.778 6.705 1.00 90.69 222 GLN A CA 1
ATOM 1665 C C . GLN A 1 222 ? 8.509 1.522 6.823 1.00 90.69 222 GLN A C 1
ATOM 1667 O O . GLN A 1 222 ? 8.019 2.061 5.829 1.00 90.69 222 GLN A O 1
ATOM 1672 N N . LYS A 1 223 ? 7.938 1.554 8.027 1.00 92.12 223 LYS A N 1
ATOM 1673 C CA . LYS A 1 223 ? 6.700 2.274 8.356 1.00 92.12 223 LYS A CA 1
ATOM 1674 C C . LYS A 1 223 ? 6.915 3.118 9.603 1.00 92.12 223 LYS A C 1
ATOM 1676 O O . LYS A 1 223 ? 7.679 2.736 10.485 1.00 92.12 223 LYS A O 1
ATOM 1681 N N . GLU A 1 224 ? 6.206 4.234 9.686 1.00 93.00 224 GLU A N 1
ATOM 1682 C CA . GLU A 1 224 ? 6.152 5.073 10.883 1.00 93.00 224 GLU A CA 1
ATOM 1683 C C . GLU A 1 224 ? 4.695 5.282 11.289 1.00 93.00 224 GLU A C 1
ATOM 1685 O O . GLU A 1 224 ? 3.859 5.657 10.468 1.00 93.00 224 GLU A O 1
ATOM 1690 N N . GLU A 1 225 ? 4.396 5.067 12.568 1.00 93.75 225 GLU A N 1
ATOM 1691 C CA . GLU A 1 225 ? 3.042 5.178 13.107 1.00 93.75 225 GLU A CA 1
ATOM 1692 C C . GLU A 1 225 ? 2.492 6.604 12.895 1.00 93.75 225 GLU A C 1
ATOM 1694 O O . GLU A 1 225 ? 3.126 7.609 13.234 1.00 93.75 225 GLU A O 1
ATOM 1699 N N . THR A 1 226 ? 1.304 6.703 12.290 1.00 94.94 226 THR A N 1
ATOM 1700 C CA . THR A 1 226 ? 0.674 7.988 11.950 1.00 94.94 226 THR A CA 1
ATOM 1701 C C . THR A 1 226 ? -0.172 8.513 13.110 1.00 94.94 226 THR A C 1
ATOM 1703 O O . THR A 1 226 ? -0.874 7.752 13.768 1.00 94.94 226 THR A O 1
ATOM 1706 N N . LYS A 1 227 ? -0.177 9.822 13.364 1.00 95.69 227 LYS A N 1
ATOM 1707 C CA . LYS A 1 227 ? -1.081 10.412 14.362 1.00 95.69 227 LYS A CA 1
ATOM 1708 C C . LYS A 1 227 ? -2.530 10.367 13.881 1.00 95.69 227 LYS A C 1
ATOM 1710 O O . LYS A 1 227 ? -2.832 10.869 12.802 1.00 95.69 227 LYS A O 1
ATOM 1715 N N . ILE A 1 228 ? -3.431 9.820 14.697 1.00 95.19 228 ILE A N 1
ATOM 1716 C CA . ILE A 1 228 ? -4.854 9.690 14.363 1.00 95.19 228 ILE A CA 1
ATOM 1717 C C . ILE A 1 228 ? -5.702 10.039 15.580 1.00 95.19 228 ILE A C 1
ATOM 1719 O O . ILE A 1 228 ? -5.471 9.557 16.687 1.00 95.19 228 ILE A O 1
ATOM 1723 N N . THR A 1 229 ? -6.722 10.861 15.369 1.00 95.12 229 THR A N 1
ATOM 1724 C CA . THR A 1 229 ? -7.768 11.133 16.358 1.00 95.12 229 THR A CA 1
ATOM 1725 C C . THR A 1 229 ? -9.029 10.396 15.939 1.00 95.12 229 THR A C 1
ATOM 1727 O O . THR A 1 229 ? -9.636 10.743 14.923 1.00 95.12 229 THR A O 1
ATOM 1730 N N . GLY A 1 230 ? -9.408 9.372 16.694 1.00 93.38 230 GLY A N 1
ATOM 1731 C CA . GLY A 1 230 ? -10.528 8.507 16.353 1.00 93.38 230 GLY A CA 1
ATOM 1732 C C . GLY A 1 230 ? -11.459 8.230 17.529 1.00 93.38 230 GLY A C 1
ATOM 1733 O O . GLY A 1 230 ? -11.212 8.666 18.655 1.00 93.38 230 GLY A O 1
ATOM 1734 N N . SER A 1 231 ? -12.552 7.527 17.252 1.00 94.56 231 SER A N 1
ATOM 1735 C CA . SER A 1 231 ? -13.640 7.254 18.194 1.00 94.56 231 SER A CA 1
ATOM 1736 C C . SER A 1 231 ? -13.655 5.814 18.712 1.00 94.56 231 SER A C 1
ATOM 1738 O O . SER A 1 231 ? -14.459 5.487 19.586 1.00 94.56 231 SER A O 1
ATOM 1740 N N . ILE A 1 232 ? -12.763 4.941 18.219 1.00 93.44 232 ILE A N 1
ATOM 1741 C CA . ILE A 1 232 ? -12.692 3.542 18.663 1.00 93.44 232 ILE A CA 1
ATOM 1742 C C . ILE A 1 232 ? -12.322 3.481 20.148 1.00 93.44 232 ILE A C 1
ATOM 1744 O O . ILE A 1 232 ? -11.253 3.920 20.570 1.00 93.44 232 ILE A O 1
ATOM 1748 N N . SER A 1 233 ? -13.220 2.893 20.935 1.00 91.94 233 SER A N 1
ATOM 1749 C CA . SER A 1 233 ? -13.086 2.739 22.386 1.00 91.94 233 SER A CA 1
ATOM 1750 C C . SER A 1 233 ? -12.504 1.388 22.807 1.00 91.94 233 SER A C 1
ATOM 1752 O O . SER A 1 233 ? -12.036 1.250 23.941 1.00 91.94 233 SER A O 1
ATOM 1754 N N . ASN A 1 234 ? -12.516 0.396 21.910 1.00 93.88 234 ASN A N 1
ATOM 1755 C CA . ASN A 1 234 ? -11.945 -0.920 22.170 1.00 93.88 234 ASN A CA 1
ATOM 1756 C C . ASN A 1 234 ? -10.426 -0.817 22.377 1.00 93.88 234 ASN A C 1
ATOM 1758 O O . ASN A 1 234 ? -9.734 -0.165 21.594 1.00 93.88 234 ASN A O 1
ATOM 1762 N N . ARG A 1 235 ? -9.903 -1.468 23.421 1.00 94.69 235 ARG A N 1
ATOM 1763 C CA . ARG A 1 235 ? -8.480 -1.410 23.779 1.00 94.69 235 ARG A CA 1
ATOM 1764 C C . ARG A 1 235 ? -7.701 -2.548 23.142 1.00 94.69 235 ARG A C 1
ATOM 1766 O O . ARG A 1 235 ? -8.109 -3.701 23.214 1.00 94.69 235 ARG A O 1
ATOM 1773 N N . GLY A 1 236 ? -6.543 -2.222 22.579 1.00 93.19 236 GLY A N 1
ATOM 1774 C CA . GLY A 1 236 ? -5.647 -3.200 21.972 1.00 93.19 236 GLY A CA 1
ATOM 1775 C C . GLY A 1 236 ? -4.578 -2.543 21.103 1.00 93.19 236 GLY A C 1
ATOM 1776 O O . GLY A 1 236 ? -4.429 -1.319 21.126 1.00 93.19 236 GLY A O 1
ATOM 1777 N N . PRO A 1 237 ? -3.813 -3.337 20.339 1.00 93.31 237 PRO A N 1
ATOM 1778 C CA . PRO A 1 237 ? -2.922 -2.804 19.317 1.00 93.31 237 PRO A CA 1
ATOM 1779 C C . PRO A 1 237 ? -3.706 -1.924 18.342 1.00 93.31 237 PRO A C 1
ATOM 1781 O O . PRO A 1 237 ? -4.807 -2.295 17.944 1.00 93.31 237 PRO A O 1
ATOM 1784 N N . SER A 1 238 ? -3.138 -0.788 17.935 1.00 94.25 238 SER A N 1
ATOM 1785 C CA . SER A 1 238 ? -3.790 0.099 16.973 1.00 94.25 238 SER A CA 1
ATOM 1786 C C . SER A 1 238 ? -4.063 -0.643 15.662 1.00 94.25 238 SER A C 1
ATOM 1788 O O . SER A 1 238 ? -3.130 -1.061 14.967 1.00 94.25 238 SER A O 1
ATOM 1790 N N . ALA A 1 239 ? -5.339 -0.848 15.357 1.00 94.75 239 ALA A N 1
ATOM 1791 C CA . ALA A 1 239 ? -5.817 -1.580 14.194 1.00 94.75 239 ALA A CA 1
ATOM 1792 C C . ALA A 1 239 ? -7.169 -1.017 13.747 1.00 94.75 239 ALA A C 1
ATOM 1794 O O . ALA A 1 239 ? -7.890 -0.399 14.534 1.00 94.75 239 ALA A O 1
ATOM 1795 N N . VAL A 1 240 ? -7.517 -1.252 12.485 1.00 94.62 240 VAL A N 1
ATOM 1796 C CA . VAL A 1 240 ? -8.829 -0.919 11.920 1.00 94.62 240 VAL A CA 1
ATOM 1797 C C . VAL A 1 240 ? -9.620 -2.193 11.653 1.00 94.62 240 VAL A C 1
ATOM 1799 O O . VAL A 1 240 ? -9.045 -3.278 11.525 1.00 94.62 240 VAL A O 1
ATOM 1802 N N . ASP A 1 241 ? -10.929 -2.040 11.490 1.00 94.88 241 ASP A N 1
ATOM 1803 C CA . ASP A 1 241 ? -11.783 -3.100 10.972 1.00 94.88 241 ASP A CA 1
ATOM 1804 C C . ASP A 1 241 ? -11.468 -3.330 9.491 1.00 94.88 241 ASP A C 1
ATOM 1806 O O . ASP A 1 241 ? -11.883 -2.566 8.609 1.00 94.88 241 ASP A O 1
ATOM 1810 N N . ALA A 1 242 ? -10.687 -4.376 9.228 1.00 95.31 242 ALA A N 1
ATOM 1811 C CA . ALA A 1 242 ? -10.283 -4.760 7.887 1.00 95.31 242 ALA A CA 1
ATOM 1812 C C . ALA A 1 242 ? -10.688 -6.200 7.588 1.00 95.31 242 ALA A C 1
ATOM 1814 O O . ALA A 1 242 ? -10.459 -7.109 8.386 1.00 95.31 242 ALA A O 1
ATOM 1815 N N . VAL A 1 243 ? -11.285 -6.411 6.416 1.00 96.25 243 VAL A N 1
ATOM 1816 C CA . VAL A 1 243 ? -11.680 -7.739 5.948 1.00 96.25 243 VAL A CA 1
ATOM 1817 C C . VAL A 1 243 ? -10.621 -8.311 5.010 1.00 96.25 243 VAL A C 1
ATOM 1819 O O . VAL A 1 243 ? -10.196 -7.661 4.050 1.00 96.25 243 VAL A O 1
ATOM 1822 N N . ALA A 1 244 ? -10.223 -9.557 5.259 1.00 95.00 244 ALA A N 1
ATOM 1823 C CA . ALA A 1 244 ? -9.357 -10.310 4.369 1.00 95.00 244 ALA A CA 1
ATOM 1824 C C . ALA A 1 244 ? -10.061 -10.536 3.029 1.00 95.00 244 ALA A C 1
ATOM 1826 O O . ALA A 1 244 ? -11.146 -11.118 2.965 1.00 95.00 244 ALA A O 1
ATOM 1827 N N . THR A 1 245 ? -9.417 -10.127 1.939 1.00 95.00 245 THR A N 1
ATOM 1828 C CA . THR A 1 245 ? -9.923 -10.368 0.583 1.00 95.00 245 THR A CA 1
ATOM 1829 C C . THR A 1 245 ? -8.862 -11.032 -0.294 1.00 95.00 245 THR A C 1
ATOM 1831 O O . THR A 1 245 ? -7.665 -10.799 -0.096 1.00 95.00 245 THR A O 1
ATOM 1834 N N . PRO A 1 246 ? -9.258 -11.819 -1.316 1.00 93.31 246 PRO A N 1
ATOM 1835 C CA . PRO A 1 246 ? -8.309 -12.350 -2.297 1.00 93.31 246 PRO A CA 1
ATOM 1836 C C . PRO A 1 246 ? -7.502 -11.242 -2.986 1.00 93.31 246 PRO A C 1
ATOM 1838 O O . PRO A 1 246 ? -6.294 -11.373 -3.178 1.00 93.31 246 PRO A O 1
ATOM 1841 N N . LEU A 1 247 ? -8.154 -10.114 -3.292 1.00 91.94 247 LEU A N 1
ATOM 1842 C CA . LEU A 1 247 ? -7.500 -8.942 -3.869 1.00 91.94 247 LEU A CA 1
ATOM 1843 C C . LEU A 1 247 ? -6.482 -8.321 -2.905 1.00 91.94 247 LEU A C 1
ATOM 1845 O O . LEU A 1 247 ? -5.399 -7.942 -3.339 1.00 91.94 247 LEU A O 1
ATOM 1849 N N . GLY A 1 248 ? -6.802 -8.226 -1.614 1.00 93.06 248 GLY A N 1
ATOM 1850 C CA . GLY A 1 248 ? -5.888 -7.715 -0.598 1.00 93.06 248 GLY A CA 1
ATOM 1851 C C . GLY A 1 248 ? -4.644 -8.589 -0.433 1.00 93.06 248 GLY A C 1
ATOM 1852 O O . GLY A 1 248 ? -3.532 -8.069 -0.428 1.00 93.06 248 GLY A O 1
ATOM 1853 N N . ARG A 1 249 ? -4.802 -9.919 -0.414 1.00 93.19 249 ARG A N 1
ATOM 1854 C CA . ARG A 1 249 ? -3.663 -10.859 -0.399 1.00 93.19 249 ARG A CA 1
ATOM 1855 C C . ARG A 1 249 ? -2.781 -10.713 -1.636 1.00 93.19 249 ARG A C 1
ATOM 1857 O O . ARG A 1 249 ? -1.560 -10.664 -1.517 1.00 93.19 249 ARG A O 1
ATOM 1864 N N . TYR A 1 250 ? -3.396 -10.591 -2.812 1.00 90.25 250 TYR A N 1
ATOM 1865 C CA . TYR A 1 250 ? -2.668 -10.353 -4.056 1.00 90.25 250 TYR A CA 1
ATOM 1866 C C . TYR A 1 250 ? -1.918 -9.012 -4.036 1.00 90.25 250 TYR A C 1
ATOM 1868 O O . TYR A 1 250 ? -0.732 -8.966 -4.358 1.00 90.25 250 TYR A O 1
ATOM 1876 N N . ARG A 1 251 ? -2.575 -7.926 -3.599 1.00 91.06 251 ARG A N 1
ATOM 1877 C CA . ARG A 1 251 ? -1.946 -6.605 -3.430 1.00 91.06 251 ARG A CA 1
ATOM 1878 C C . ARG A 1 251 ? -0.739 -6.686 -2.501 1.00 91.06 251 ARG A C 1
ATOM 1880 O O . ARG A 1 251 ? 0.312 -6.178 -2.874 1.00 91.06 251 ARG A O 1
ATOM 1887 N N . LYS A 1 252 ? -0.859 -7.365 -1.355 1.00 92.19 252 LYS A N 1
ATOM 1888 C CA . LYS A 1 252 ? 0.268 -7.601 -0.444 1.00 92.19 252 LYS A CA 1
ATOM 1889 C C . LYS A 1 252 ? 1.408 -8.344 -1.132 1.00 92.19 252 LYS A C 1
ATOM 1891 O O . LYS A 1 252 ? 2.528 -7.858 -1.123 1.00 92.19 252 LYS A O 1
ATOM 1896 N N . GLN A 1 253 ? 1.124 -9.465 -1.792 1.00 88.56 253 GLN A N 1
ATOM 1897 C CA . GLN A 1 253 ? 2.151 -10.259 -2.470 1.00 88.56 253 GLN A CA 1
ATOM 1898 C C . GLN A 1 253 ? 2.928 -9.447 -3.519 1.00 88.56 253 GLN A C 1
ATOM 1900 O O . GLN A 1 253 ? 4.149 -9.562 -3.615 1.00 88.56 253 GLN A O 1
ATOM 1905 N N . ILE A 1 254 ? 2.232 -8.625 -4.309 1.00 88.00 254 ILE A N 1
ATOM 1906 C CA . ILE A 1 254 ? 2.867 -7.764 -5.312 1.00 88.00 254 ILE A CA 1
ATOM 1907 C C . ILE A 1 254 ? 3.674 -6.645 -4.645 1.00 88.00 254 ILE A C 1
ATOM 1909 O O . ILE A 1 254 ? 4.828 -6.433 -5.020 1.00 88.00 254 ILE A O 1
ATOM 1913 N N . SER A 1 255 ? 3.103 -5.957 -3.652 1.00 89.75 255 SER A N 1
ATOM 1914 C CA . SER A 1 255 ? 3.790 -4.894 -2.911 1.00 89.75 255 SER A CA 1
ATOM 1915 C C . SER A 1 255 ? 5.048 -5.405 -2.218 1.00 89.75 255 SER A C 1
ATOM 1917 O O . SER A 1 255 ? 6.086 -4.756 -2.307 1.00 89.75 255 SER A O 1
ATOM 1919 N N . ASP A 1 256 ? 4.994 -6.588 -1.608 1.00 90.06 256 ASP A N 1
ATOM 1920 C CA . ASP A 1 256 ? 6.142 -7.195 -0.942 1.00 90.06 256 ASP A CA 1
ATOM 1921 C C . ASP A 1 256 ? 7.229 -7.593 -1.944 1.00 90.06 256 ASP A C 1
ATOM 1923 O O . ASP A 1 256 ? 8.409 -7.340 -1.714 1.00 90.06 256 ASP A O 1
ATOM 1927 N N . ALA A 1 257 ? 6.855 -8.169 -3.092 1.00 88.25 257 ALA A N 1
ATOM 1928 C CA . ALA A 1 257 ? 7.812 -8.536 -4.134 1.00 88.25 257 ALA A CA 1
ATOM 1929 C C . ALA A 1 257 ? 8.519 -7.305 -4.728 1.00 88.25 257 ALA A C 1
ATOM 1931 O O . ALA A 1 257 ? 9.738 -7.316 -4.930 1.00 88.25 257 ALA A O 1
ATOM 1932 N N . ILE A 1 258 ? 7.764 -6.233 -4.991 1.00 88.69 258 ILE A N 1
ATOM 1933 C CA . ILE A 1 258 ? 8.312 -4.962 -5.478 1.00 88.69 258 ILE A CA 1
ATOM 1934 C C . ILE A 1 258 ? 9.192 -4.330 -4.401 1.00 88.69 258 ILE A C 1
ATOM 1936 O O . ILE A 1 258 ? 10.324 -3.947 -4.690 1.00 88.69 258 ILE A O 1
ATOM 1940 N N . GLY A 1 259 ? 8.695 -4.255 -3.168 1.00 89.94 259 GLY A N 1
ATOM 1941 C CA . GLY A 1 259 ? 9.384 -3.661 -2.032 1.00 89.94 259 GLY A CA 1
ATOM 1942 C C . GLY A 1 259 ? 10.699 -4.370 -1.723 1.00 89.94 259 GLY A C 1
ATOM 1943 O O . GLY A 1 259 ? 11.747 -3.730 -1.694 1.00 89.94 259 GLY A O 1
ATOM 1944 N N . ALA A 1 260 ? 10.692 -5.697 -1.601 1.00 89.62 260 ALA A N 1
ATOM 1945 C CA . ALA A 1 260 ? 11.902 -6.479 -1.361 1.00 89.62 260 ALA A CA 1
ATOM 1946 C C . ALA A 1 260 ? 12.965 -6.225 -2.440 1.00 89.62 260 ALA A C 1
ATOM 1948 O O . ALA A 1 260 ? 14.140 -6.015 -2.132 1.00 89.62 260 ALA A O 1
ATOM 1949 N N . ARG A 1 261 ? 12.555 -6.177 -3.715 1.00 88.88 261 ARG A N 1
ATOM 1950 C CA . ARG A 1 261 ? 13.466 -5.905 -4.833 1.00 88.88 261 ARG A CA 1
ATOM 1951 C C . ARG A 1 261 ? 13.967 -4.462 -4.837 1.00 88.88 261 ARG A C 1
ATOM 1953 O O . ARG A 1 261 ? 15.146 -4.235 -5.105 1.00 88.88 261 ARG A O 1
ATOM 1960 N N . TRP A 1 262 ? 13.096 -3.506 -4.530 1.00 87.50 262 TRP A N 1
ATOM 1961 C CA . TRP A 1 262 ? 13.431 -2.090 -4.418 1.00 87.50 262 TRP A CA 1
ATOM 1962 C C . TRP A 1 262 ? 14.471 -1.859 -3.324 1.00 87.50 262 TRP A C 1
ATOM 1964 O O . TRP A 1 262 ? 15.559 -1.370 -3.614 1.00 87.50 262 TRP A O 1
ATOM 1974 N N . TYR A 1 263 ? 14.188 -2.287 -2.092 1.00 87.44 263 TYR A N 1
ATOM 1975 C CA . TYR A 1 263 ? 15.100 -2.123 -0.961 1.00 87.44 263 TYR A CA 1
ATOM 1976 C C . TYR A 1 263 ? 16.419 -2.874 -1.171 1.00 87.44 263 TYR A C 1
ATOM 1978 O O . TYR A 1 263 ? 17.473 -2.362 -0.799 1.00 87.44 263 TYR A O 1
ATOM 1986 N N . TYR A 1 264 ? 16.392 -4.042 -1.824 1.00 88.38 264 TYR A N 1
ATOM 1987 C CA . TYR A 1 264 ? 17.612 -4.745 -2.223 1.00 88.38 264 TYR A CA 1
ATOM 1988 C C . TYR A 1 264 ? 18.497 -3.872 -3.125 1.00 88.38 264 TYR A C 1
ATOM 1990 O O . TYR A 1 264 ? 19.686 -3.708 -2.853 1.00 88.38 264 TYR A O 1
ATOM 1998 N N . PHE A 1 265 ? 17.929 -3.276 -4.178 1.00 86.94 265 PHE A N 1
ATOM 1999 C CA . PHE A 1 265 ? 18.699 -2.444 -5.102 1.00 86.94 265 PHE A CA 1
ATOM 2000 C C . PHE A 1 265 ? 19.108 -1.101 -4.513 1.00 86.94 265 PHE A C 1
ATOM 2002 O O . PHE A 1 265 ? 20.240 -0.689 -4.740 1.00 86.94 265 PHE A O 1
ATOM 2009 N N . VAL A 1 266 ? 18.238 -0.442 -3.748 1.00 85.81 266 VAL A N 1
ATOM 2010 C CA . VAL A 1 266 ? 18.576 0.820 -3.078 1.00 85.81 266 VAL A CA 1
ATOM 2011 C C . VAL A 1 266 ? 19.714 0.606 -2.088 1.00 85.81 266 VAL A C 1
ATOM 2013 O O . VAL A 1 266 ? 20.640 1.403 -2.065 1.00 85.81 266 VAL A O 1
ATOM 2016 N N . LYS A 1 267 ? 19.716 -0.497 -1.329 1.00 85.12 267 LYS A N 1
ATOM 2017 C CA . LYS A 1 267 ? 20.828 -0.824 -0.426 1.00 85.12 267 LYS A CA 1
ATOM 2018 C C . LYS A 1 267 ? 22.121 -1.147 -1.182 1.00 85.12 267 LYS A C 1
ATOM 2020 O O . LYS A 1 267 ? 23.194 -0.773 -0.729 1.00 85.12 267 LYS A O 1
ATOM 2025 N N . ALA A 1 268 ? 22.030 -1.845 -2.315 1.00 86.88 268 ALA A N 1
ATOM 2026 C CA . ALA A 1 268 ? 23.196 -2.235 -3.112 1.00 86.88 268 ALA A CA 1
ATOM 2027 C C . ALA A 1 268 ? 23.783 -1.095 -3.966 1.00 86.88 268 ALA A C 1
ATOM 2029 O O . ALA A 1 268 ? 24.950 -1.161 -4.338 1.00 86.88 268 ALA A O 1
ATOM 2030 N N . LYS A 1 269 ? 22.969 -0.095 -4.318 1.00 84.94 269 LYS A N 1
ATOM 2031 C CA . LYS A 1 269 ? 23.303 1.009 -5.232 1.00 84.94 269 LYS A CA 1
ATOM 2032 C C . LYS A 1 269 ? 22.887 2.358 -4.647 1.00 84.94 269 LYS A C 1
ATOM 2034 O O . LYS A 1 269 ? 22.341 3.209 -5.351 1.00 84.94 269 LYS A O 1
ATOM 2039 N N . SER A 1 270 ? 23.059 2.524 -3.338 1.00 79.88 270 SER A N 1
ATOM 2040 C CA . SER A 1 270 ? 22.606 3.720 -2.616 1.00 79.88 270 SER A CA 1
ATOM 2041 C C . SER A 1 270 ? 23.288 4.993 -3.113 1.00 79.88 270 SER A C 1
ATOM 2043 O O . SER A 1 270 ? 22.711 6.069 -3.048 1.00 79.88 270 SER A O 1
ATOM 2045 N N . ASP A 1 271 ? 24.506 4.856 -3.628 1.00 82.88 271 ASP A N 1
ATOM 2046 C CA . ASP A 1 271 ? 25.307 5.891 -4.280 1.00 82.88 271 ASP A CA 1
ATOM 2047 C C . ASP A 1 271 ? 24.692 6.416 -5.587 1.00 82.88 271 ASP A C 1
ATOM 2049 O O . ASP A 1 271 ? 24.913 7.566 -5.957 1.00 82.88 271 ASP A O 1
ATOM 2053 N N . LEU A 1 272 ? 23.900 5.591 -6.272 1.00 78.50 272 LEU A N 1
ATOM 2054 C CA . LEU A 1 272 ? 23.223 5.925 -7.528 1.00 78.50 272 LEU A CA 1
ATOM 2055 C C . LEU A 1 272 ? 21.753 6.325 -7.324 1.00 78.50 272 LEU A C 1
ATOM 2057 O O . LEU A 1 272 ? 21.064 6.665 -8.289 1.00 78.50 272 LEU A O 1
ATOM 2061 N N . ALA A 1 273 ? 21.243 6.232 -6.094 1.00 74.31 273 ALA A N 1
ATOM 2062 C CA . ALA A 1 273 ? 19.845 6.479 -5.788 1.00 74.31 273 ALA A CA 1
ATOM 2063 C C . ALA A 1 273 ? 19.595 7.972 -5.539 1.00 74.31 273 ALA A C 1
ATOM 2065 O O . ALA A 1 273 ? 20.035 8.536 -4.540 1.00 74.31 273 ALA A O 1
ATOM 2066 N N . SER A 1 274 ? 18.822 8.599 -6.423 1.00 76.44 274 SER A N 1
ATOM 2067 C CA . SER A 1 274 ? 18.360 9.974 -6.233 1.00 76.44 274 SER A CA 1
ATOM 2068 C C . SER A 1 274 ? 16.994 10.020 -5.567 1.00 76.44 274 SER A C 1
ATOM 2070 O O . SER A 1 274 ? 16.072 9.285 -5.938 1.00 76.44 274 SER A O 1
ATOM 2072 N N . LEU A 1 275 ? 16.855 10.933 -4.609 1.00 80.31 275 LEU A N 1
ATOM 2073 C CA . LEU A 1 275 ? 15.602 11.169 -3.904 1.00 80.31 275 LEU A CA 1
ATOM 2074 C C . LEU A 1 275 ? 14.520 11.643 -4.883 1.00 80.31 275 LEU A C 1
ATOM 2076 O O . LEU A 1 275 ? 14.748 12.540 -5.690 1.00 80.31 275 LEU A O 1
ATOM 2080 N N . GLY A 1 276 ? 13.344 11.028 -4.805 1.00 82.19 276 GLY A N 1
ATOM 2081 C CA . GLY A 1 276 ? 12.178 11.396 -5.603 1.00 82.19 276 GLY A CA 1
ATOM 2082 C C . GLY A 1 276 ? 11.126 10.292 -5.601 1.00 82.19 276 GLY A C 1
ATOM 2083 O O . GLY A 1 276 ? 11.145 9.387 -4.766 1.00 82.19 276 GLY A O 1
ATOM 2084 N N . THR A 1 277 ? 10.149 10.394 -6.494 1.00 83.56 277 THR A N 1
ATOM 2085 C CA . THR A 1 277 ? 9.008 9.481 -6.574 1.00 83.56 277 THR A CA 1
ATOM 2086 C C . THR A 1 277 ? 8.767 9.080 -8.019 1.00 83.56 277 THR A C 1
ATOM 2088 O O . THR A 1 277 ? 8.574 9.931 -8.883 1.00 83.56 277 THR A O 1
ATOM 2091 N N . ALA A 1 278 ? 8.690 7.775 -8.267 1.00 85.25 278 ALA A N 1
ATOM 2092 C CA . ALA A 1 278 ? 8.287 7.227 -9.553 1.00 85.25 278 ALA A CA 1
ATOM 2093 C C . ALA A 1 278 ? 6.892 6.596 -9.448 1.00 85.25 278 ALA A C 1
ATOM 2095 O O . ALA A 1 278 ? 6.609 5.826 -8.532 1.00 85.25 278 ALA A O 1
ATOM 2096 N N . ARG A 1 279 ? 6.016 6.903 -10.406 1.00 88.62 279 ARG A N 1
ATOM 2097 C CA . ARG A 1 279 ? 4.739 6.215 -10.608 1.00 88.62 279 ARG A CA 1
ATOM 2098 C C . ARG A 1 279 ? 4.861 5.334 -11.833 1.00 88.62 279 ARG A C 1
ATOM 2100 O O . ARG A 1 279 ? 5.078 5.826 -12.938 1.00 88.62 279 ARG A O 1
ATOM 2107 N N . LEU A 1 280 ? 4.704 4.036 -11.626 1.00 89.12 280 LEU A N 1
ATOM 2108 C CA . LEU A 1 280 ? 4.753 3.028 -12.675 1.00 89.12 280 LEU A CA 1
ATOM 2109 C C . LEU A 1 280 ? 3.337 2.513 -12.910 1.00 89.12 280 LEU A C 1
ATOM 2111 O O . LEU A 1 280 ? 2.596 2.265 -11.961 1.00 89.12 280 LEU A O 1
ATOM 2115 N N . VAL A 1 281 ? 2.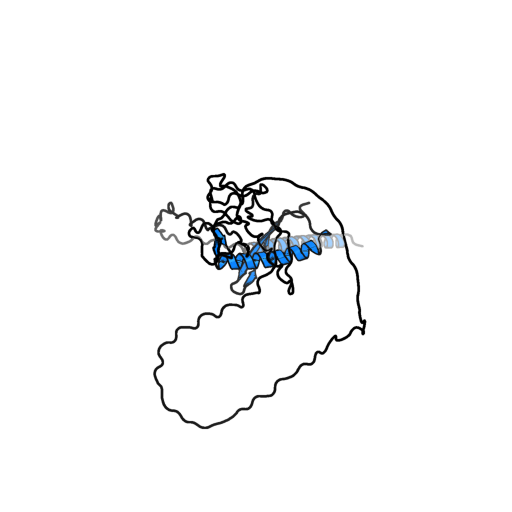966 2.357 -14.174 1.00 92.31 281 VAL A N 1
ATOM 2116 C CA . VAL A 1 281 ? 1.713 1.722 -14.574 1.00 92.31 281 VAL A CA 1
ATOM 2117 C C . VAL A 1 281 ? 2.078 0.514 -15.405 1.00 92.31 281 VAL A C 1
ATOM 2119 O O . VAL A 1 281 ? 2.833 0.630 -16.365 1.00 92.31 281 VAL A O 1
ATOM 2122 N N . ALA A 1 282 ? 1.555 -0.639 -15.023 1.00 90.94 282 ALA A N 1
ATOM 2123 C CA . ALA A 1 282 ? 1.743 -1.875 -15.752 1.00 90.94 282 ALA A CA 1
ATOM 2124 C C . ALA A 1 282 ? 0.453 -2.687 -15.712 1.00 90.94 282 ALA A C 1
ATOM 2126 O O . ALA A 1 282 ? -0.354 -2.545 -14.791 1.00 90.94 282 ALA A O 1
ATOM 2127 N N . GLU A 1 283 ? 0.276 -3.539 -16.706 1.00 90.94 283 GLU A N 1
ATOM 2128 C CA . GLU A 1 283 ? -0.839 -4.470 -16.799 1.00 90.94 283 GLU A CA 1
ATOM 2129 C C . GLU A 1 283 ? -0.325 -5.870 -16.487 1.00 90.94 283 GLU A C 1
ATOM 2131 O O . GLU A 1 283 ? 0.779 -6.233 -16.885 1.00 90.94 283 GLU A O 1
ATOM 2136 N N . VAL A 1 284 ? -1.101 -6.652 -15.742 1.00 85.19 284 VAL A N 1
ATOM 2137 C CA . VAL A 1 284 ? -0.753 -8.041 -15.434 1.00 85.19 284 VAL A CA 1
ATOM 2138 C C . VAL A 1 284 ? -1.740 -8.933 -16.164 1.00 85.19 284 VAL A C 1
ATOM 2140 O O . VAL A 1 284 ? -2.949 -8.797 -15.977 1.00 85.19 284 VAL A O 1
ATOM 2143 N N . ASP A 1 285 ? -1.233 -9.812 -17.023 1.00 88.12 285 ASP A N 1
ATOM 2144 C CA . ASP A 1 285 ? -2.072 -10.752 -17.758 1.00 88.12 285 ASP A CA 1
ATOM 2145 C C . ASP A 1 285 ? -2.584 -11.893 -16.860 1.00 88.12 285 ASP A C 1
ATOM 2147 O O . ASP A 1 285 ? -2.129 -12.092 -15.732 1.00 88.12 285 ASP A O 1
ATOM 2151 N N . ALA A 1 286 ? -3.530 -12.689 -17.368 1.00 84.75 286 ALA A N 1
ATOM 2152 C CA . ALA A 1 286 ? -4.090 -13.825 -16.629 1.00 84.75 286 ALA A CA 1
ATOM 2153 C C . ALA A 1 286 ? -3.058 -14.927 -16.298 1.00 84.75 286 ALA A C 1
ATOM 2155 O O . ALA A 1 286 ? -3.328 -15.784 -15.460 1.00 84.75 286 ALA A O 1
ATOM 2156 N N . LYS A 1 287 ? -1.887 -14.923 -16.951 1.00 87.25 287 LYS A N 1
ATOM 2157 C CA . LYS A 1 287 ? -0.765 -15.835 -16.681 1.00 87.25 287 LYS A CA 1
ATOM 2158 C C . LYS A 1 287 ? 0.237 -15.239 -15.679 1.00 87.25 287 LYS A C 1
ATOM 2160 O O . LYS A 1 287 ? 1.172 -15.930 -15.283 1.00 87.25 287 LYS A O 1
ATOM 2165 N N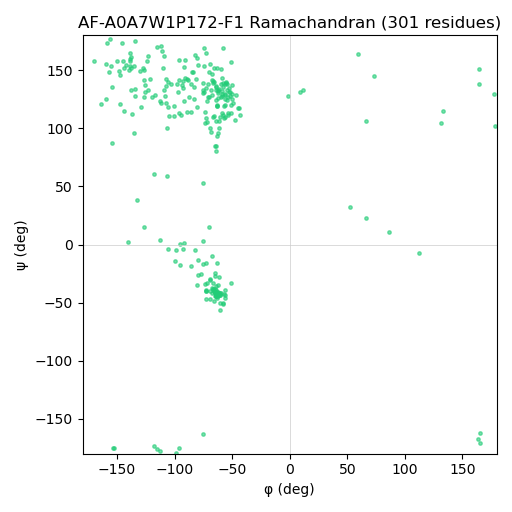 . GLY A 1 288 ? 0.037 -13.993 -15.243 1.00 78.62 288 GLY A N 1
ATOM 2166 C CA . GLY A 1 288 ? 0.901 -13.280 -14.307 1.00 78.62 288 GLY A CA 1
ATOM 2167 C C . GLY A 1 288 ? 2.083 -12.549 -14.951 1.00 78.62 288 GLY A C 1
ATOM 2168 O O . GLY A 1 288 ? 2.968 -12.101 -14.220 1.00 78.62 288 GLY A O 1
ATOM 2169 N N . HIS A 1 289 ? 2.139 -12.415 -16.280 1.00 87.62 289 HIS A N 1
ATOM 2170 C CA . HIS A 1 289 ? 3.175 -11.617 -16.934 1.00 87.62 289 HIS A CA 1
ATOM 2171 C C . HIS A 1 289 ? 2.825 -10.134 -16.916 1.00 87.62 289 HIS A C 1
ATOM 2173 O O . HIS A 1 289 ? 1.677 -9.738 -17.120 1.00 87.62 289 HIS A O 1
ATOM 2179 N N . ILE A 1 290 ? 3.856 -9.315 -16.724 1.00 88.06 290 ILE A N 1
ATOM 2180 C CA . ILE A 1 290 ? 3.750 -7.863 -16.779 1.00 88.06 290 ILE A CA 1
ATOM 2181 C C . ILE A 1 290 ? 3.826 -7.423 -18.243 1.00 88.06 290 ILE A C 1
ATOM 2183 O O . ILE A 1 290 ? 4.790 -7.729 -18.943 1.00 88.06 290 ILE A O 1
ATOM 2187 N N . GLN A 1 291 ? 2.824 -6.677 -18.685 1.00 92.00 291 GLN A N 1
ATOM 2188 C CA . GLN A 1 291 ? 2.727 -6.060 -20.001 1.00 92.00 291 GLN A CA 1
ATOM 2189 C C . GLN A 1 291 ? 2.548 -4.544 -19.847 1.00 92.00 291 GLN A C 1
ATOM 2191 O O . GLN A 1 291 ? 2.196 -4.049 -18.774 1.00 92.00 291 GLN A O 1
ATOM 2196 N N . ASN A 1 292 ? 2.810 -3.788 -20.916 1.00 90.38 292 ASN A N 1
ATOM 2197 C CA . ASN A 1 292 ? 2.545 -2.344 -20.983 1.00 90.38 292 ASN A CA 1
ATOM 2198 C C . ASN A 1 292 ? 3.135 -1.515 -19.821 1.00 90.38 292 ASN A C 1
ATOM 2200 O O . ASN A 1 292 ? 2.555 -0.501 -19.421 1.00 90.38 292 ASN A O 1
ATOM 2204 N N . LEU A 1 293 ? 4.292 -1.934 -19.284 1.00 92.44 293 LEU A N 1
ATOM 2205 C CA . LEU A 1 293 ? 5.001 -1.204 -18.235 1.00 92.44 293 LEU A CA 1
ATOM 2206 C C . LEU A 1 293 ? 5.447 0.163 -18.763 1.00 92.44 293 LEU A C 1
ATOM 2208 O O . LEU A 1 293 ? 6.256 0.254 -19.686 1.00 92.44 293 LEU A O 1
ATOM 2212 N N . ARG A 1 294 ? 4.950 1.225 -18.136 1.00 92.50 294 ARG A N 1
ATOM 2213 C CA . ARG A 1 294 ? 5.298 2.611 -18.443 1.00 92.50 294 ARG A CA 1
ATOM 2214 C C . ARG A 1 294 ? 5.493 3.425 -17.173 1.00 92.50 294 ARG A C 1
ATOM 2216 O O . ARG A 1 294 ? 4.875 3.163 -16.142 1.00 92.50 294 ARG A O 1
ATOM 2223 N N . ILE A 1 295 ? 6.331 4.448 -17.269 1.00 91.75 295 ILE A N 1
ATOM 2224 C CA . ILE A 1 295 ? 6.529 5.431 -16.206 1.00 91.75 295 ILE A CA 1
ATOM 2225 C C . ILE A 1 295 ? 5.500 6.542 -16.431 1.00 91.75 295 ILE A C 1
ATOM 2227 O O . ILE A 1 295 ? 5.539 7.225 -17.448 1.00 91.75 295 ILE A O 1
ATOM 2231 N N . ALA A 1 296 ? 4.548 6.687 -15.512 1.00 90.88 296 ALA A N 1
ATOM 2232 C CA . ALA A 1 296 ? 3.519 7.724 -15.567 1.00 90.88 296 ALA A CA 1
ATOM 2233 C C . ALA A 1 296 ? 4.028 9.078 -15.056 1.00 90.88 296 ALA A C 1
ATOM 2235 O O . ALA A 1 296 ? 3.622 10.119 -15.557 1.00 90.88 296 ALA A O 1
ATOM 2236 N N . SER A 1 297 ? 4.911 9.066 -14.059 1.00 88.62 297 SER A N 1
ATOM 2237 C CA . SER A 1 297 ? 5.618 10.255 -13.582 1.00 88.62 297 SER A CA 1
ATOM 2238 C C . SER A 1 297 ? 6.901 9.836 -12.876 1.00 88.62 297 SER A C 1
ATOM 2240 O O . SER A 1 297 ? 6.926 8.780 -12.243 1.00 88.62 297 SER A O 1
ATOM 2242 N N . ASN A 1 298 ? 7.944 10.653 -12.937 1.00 86.88 298 ASN A N 1
ATOM 2243 C CA . ASN A 1 298 ? 9.169 10.437 -12.179 1.00 86.88 298 ASN A CA 1
ATOM 2244 C C . ASN A 1 298 ? 9.734 11.785 -11.739 1.00 86.88 298 ASN A C 1
ATOM 2246 O O . ASN A 1 298 ? 10.139 12.553 -12.594 1.00 86.88 298 ASN A O 1
ATOM 2250 N N . SER A 1 299 ? 9.765 12.043 -10.433 1.00 84.56 299 SER A N 1
ATOM 2251 C CA . SER A 1 299 ? 10.381 13.249 -9.868 1.00 84.56 299 SER A CA 1
ATOM 2252 C C . SER A 1 299 ? 11.826 13.038 -9.403 1.00 84.56 299 SER A C 1
ATOM 2254 O O . SER A 1 299 ? 12.444 13.959 -8.877 1.00 84.56 299 SER A O 1
ATOM 2256 N N . SER A 1 300 ? 12.379 11.831 -9.554 1.00 74.56 300 SER A N 1
ATOM 2257 C CA . SER A 1 300 ? 13.799 11.567 -9.307 1.00 74.56 300 SER A CA 1
ATOM 2258 C C . SER A 1 300 ? 14.623 11.950 -10.539 1.00 74.56 300 SER A C 1
ATOM 2260 O O . SER A 1 300 ? 14.296 11.526 -11.647 1.00 74.56 300 SER A O 1
ATOM 2262 N N . ASN A 1 301 ? 15.752 12.638 -10.333 1.00 64.25 301 ASN A N 1
ATOM 2263 C CA . ASN A 1 301 ? 16.694 13.060 -11.387 1.00 64.25 301 ASN A CA 1
ATOM 2264 C C . ASN A 1 301 ? 16.163 14.103 -12.388 1.00 64.25 301 ASN A C 1
ATOM 2266 O O . ASN A 1 301 ? 16.700 14.199 -13.490 1.00 64.25 301 ASN A O 1
ATOM 2270 N N . GLU A 1 302 ? 15.145 14.890 -12.034 1.00 57.00 302 GLU A N 1
ATOM 2271 C CA . GLU A 1 302 ? 14.821 16.101 -12.796 1.00 57.00 302 GLU A CA 1
ATOM 2272 C C . GLU A 1 302 ? 15.911 17.152 -12.516 1.00 57.00 302 GLU A C 1
ATOM 2274 O O . GLU A 1 302 ? 15.991 17.699 -11.415 1.00 57.00 302 GLU A O 1
ATOM 2279 N N . ALA A 1 303 ? 16.796 17.362 -13.491 1.00 45.62 303 ALA A N 1
ATOM 2280 C CA . ALA A 1 303 ? 17.766 18.454 -13.544 1.00 45.62 303 ALA A CA 1
ATOM 2281 C C . ALA A 1 303 ? 17.421 19.380 -14.712 1.00 45.62 303 ALA A C 1
ATOM 2283 O O . ALA A 1 303 ? 17.005 18.848 -15.769 1.00 45.62 303 ALA A O 1
#

Radius of gyration: 37.11 Å; Cα contacts (8 Å, |Δi|>4): 341; chains: 1; bounding box: 74×88×122 Å

Solvent-accessible surface area (backbone atoms only — not comparable to full-atom values): 19893 Å² total; per-residue (Å²): 134,69,69,68,62,54,52,53,51,50,52,51,50,52,53,52,49,53,50,51,52,52,51,52,51,48,50,56,52,63,61,54,64,75,73,58,84,76,80,71,85,74,79,91,63,87,73,80,77,74,79,71,75,66,90,68,63,73,76,74,75,80,72,57,54,78,48,85,54,54,81,93,58,50,38,95,60,67,37,93,54,76,64,23,33,5,48,32,17,13,57,56,10,3,73,46,73,50,70,36,85,43,97,35,30,8,38,79,56,47,88,61,98,60,90,37,72,46,66,42,74,62,42,77,43,54,98,85,59,76,76,79,75,77,77,74,76,76,80,85,71,81,89,73,88,89,89,85,87,87,88,88,84,89,85,89,91,84,91,88,83,87,87,84,88,85,87,84,84,85,89,87,88,80,86,83,92,76,91,82,83,84,86,82,91,84,85,85,90,88,81,89,84,87,87,83,92,74,90,76,75,88,75,77,80,81,76,79,78,78,74,82,78,72,77,83,70,66,41,36,71,63,41,61,28,24,46,36,60,1,43,29,74,44,75,42,70,48,32,52,30,15,30,52,36,76,66,28,38,50,51,47,54,52,51,42,56,52,45,38,53,47,55,51,47,44,71,74,38,52,92,76,58,61,79,65,52,75,40,76,44,66,43,69,48,100,87,69,49,82,39,80,73,43,76,78,45,64,59,41,80,78,125

Foldseek 3Di:
DDPVVVVVVVVVVVVVVVVVVVVVVVCVVVVVVVPDPPPDPDDPDPPPPPPPPVVPPPPPPDDAAADEDDPVQADPDAEPDANHAAQGFGAAAEQDAFFDAAAFHADDWAADPDADLDFDAWDAFDVPDDQDPDPPDPPPDPDDDDDDDDDDDDDDDDDDDDDDDDDDDDDDDDDDDDDDDDDDDDDDDDDDDDDDDDDDDDDDDDDPDDDPDDPDGSTDHGDIHHGDRHNHRHHDRRDHNYGNDPVNSVVNVVCRVCRSVVVVCCVVPVVVDFDWDWDWDWDADPVGDTHPIDTPDIPGPPD

Secondary structure (DSSP, 8-state):
--HHHHHHHHHHHHHHHHHHHHHHHHHHHHHHGGGS---PPPP----------GGG------PPEE-PPPGGG--SSPPSS--EEESS-B--BBSS---SSSSS--B-SB--SS--S--B--B---TT-PPPP--PPPP-PPP-------------------------------------PPPPP-----------------PPPPPPPPPP-PPPP--B--B-PBPB------BSSSB--EEE-HHHHHHHHHHHHHHHHHHHHHHHTGGG--S--EEEEEEE-TTS-EEEEEEEEE-TT--

Mean predicted aligned error: 20.99 Å

Sequence (303 aa):
MEPNRQRKKLWWAILASLFLHLLVAYCLVAFNTAFIPVLQPADDSPVQLTMVDLSATPTPPARPRYLETDSSKETAEPPKEKTFESNANSIAASKVPASGDAPLPSQEGMERPFLDMETHDSSLAIEGSTSEPAATPPPIQPLAPPASEPPKPQPSATPKATPLPEPSAAPEQMAMLTGTPPPPIRDPQEAEETPPAETADSAPPPVPRPLPERPASNYRPQKEETKITGSISNRGPSAVDAVATPLGRYRKQISDAIGARWYYFVKAKSDLASLGTARLVAEVDAKGHIQNLRIASNSSNEA

pLDDT: mean 70.48, std 23.14, range [29.86, 96.94]